Protein AF-A0A2V8ETE2-F1 (afdb_monomer)

Nearest PDB structures (foldseek):
  2in5-assembly1_B  TM=4.695E-01  e=9.736E-02  Escherichia coli K-12
  8khg-assembly1_B  TM=2.906E-01  e=8.339E+00  Pseudomonas aeruginosa

Radius of gyration: 23.54 Å; Cα contacts (8 Å, |Δi|>4): 550; chains: 1; bounding box: 48×66×83 Å

Foldseek 3Di:
DDDDDDDDDDDDPPDDDDDPPPDQDWDQCCLQAAADQQLDFFDDPATWGWDDDVVQQKIKIATRLDLLFIWMWHDDQFFIFGAKGAPPPDDFRKMKH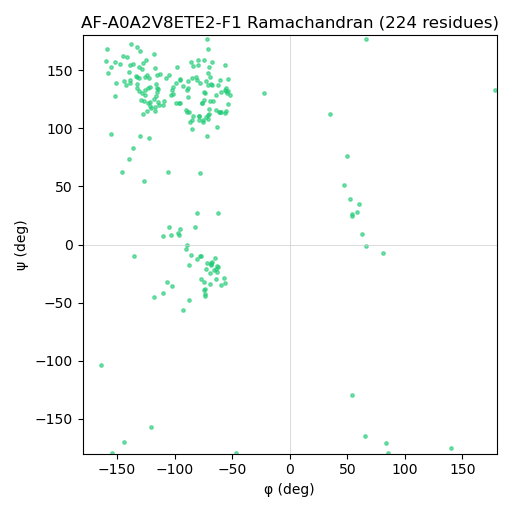KPGRGFGTSIFRLPADPVHWDKDKFQQMWIWMAHQVLDTDPVRIDRKIKMKTWGWDAQDQLDAQLGTAIKIKIKIFIPGPVDPDGAWIKIWITGRNNRTAWIDTPRDIDGGRHHDDDNRHHDCVRDRGD

Sequence (226 aa):
MRRANLLVAGFVCASCLSPSAPSQPSVDVLAYLIGDAALWPRVGNHGQNQIVDPARKEICWTKYANPRRFECWRWDDAYVYHAVDHALDGDINDSYSFTDGRWMPRYLPDTASAAAPWSLDVAQNRITWFDPSCVIDPVRSHIFPYRLRAWIERGVDGGGNIGTRDTLILEYEPYDPASPAPKQRERYSFGLGAGWYRWERAGIVDLFNRVGGPATPMNRSVWCAP

pLDDT: mean 89.72, std 14.57, range [40.16, 98.69]

Solvent-accessible surface area (backbone atoms only — not comparable to full-atom values): 12293 Å² total; per-residue (Å²): 134,84,90,84,84,86,80,83,82,79,84,76,81,80,79,69,91,74,83,79,71,83,75,73,67,57,40,57,44,59,50,18,57,50,38,46,69,91,59,47,17,12,27,59,79,45,31,36,16,77,46,78,38,78,92,74,32,31,41,34,36,13,35,69,58,34,36,72,16,36,40,32,35,33,50,62,91,62,33,30,26,47,54,33,44,31,21,54,107,60,97,51,63,34,25,33,29,43,76,66,28,71,65,47,54,30,56,37,57,67,78,20,23,93,92,52,47,46,71,50,75,43,75,86,19,31,39,44,29,22,43,76,84,54,46,74,38,71,90,75,31,42,70,43,20,36,38,30,37,36,26,54,44,75,69,42,74,58,42,74,71,60,33,69,28,42,27,42,38,40,35,42,34,45,62,39,81,87,47,97,60,85,55,65,51,32,40,38,37,15,28,59,48,51,8,70,34,37,39,35,44,85,88,46,74,46,39,33,27,28,67,38,72,62,76,38,58,70,48,70,90,75,69,50,74,135

Structure (mmCIF, N/CA/C/O backbone):
data_AF-A0A2V8ETE2-F1
#
_entry.id   AF-A0A2V8ETE2-F1
#
loop_
_atom_site.group_PDB
_atom_site.id
_atom_site.type_symbol
_atom_site.label_atom_id
_atom_site.label_alt_id
_atom_site.label_comp_id
_atom_site.label_asym_id
_atom_site.label_entity_id
_atom_site.label_seq_id
_atom_site.pdbx_PDB_ins_code
_atom_site.Cartn_x
_atom_site.Cartn_y
_atom_site.Cartn_z
_atom_site.occupancy
_atom_site.B_iso_or_equiv
_atom_site.auth_seq_id
_atom_site.auth_comp_id
_atom_site.auth_asym_id
_atom_site.auth_atom_id
_atom_site.pdbx_PDB_model_num
ATOM 1 N N . MET A 1 1 ? 28.166 -47.508 65.444 1.00 43.66 1 MET A N 1
ATOM 2 C CA . MET A 1 1 ? 28.204 -47.772 63.985 1.00 43.66 1 MET A CA 1
ATOM 3 C C . MET A 1 1 ? 27.086 -46.985 63.308 1.00 43.66 1 MET A C 1
ATOM 5 O O . MET A 1 1 ? 26.277 -46.395 64.006 1.00 43.66 1 MET A O 1
ATOM 9 N N . ARG A 1 2 ? 27.157 -46.858 61.982 1.00 40.16 2 ARG A N 1
ATOM 10 C CA . ARG A 1 2 ? 26.624 -45.771 61.144 1.00 40.16 2 ARG A CA 1
ATOM 11 C C . ARG A 1 2 ? 25.089 -45.648 61.067 1.00 40.16 2 ARG A C 1
ATOM 13 O O . ARG A 1 2 ? 24.357 -46.604 61.268 1.00 40.16 2 ARG A O 1
ATOM 20 N N . ARG A 1 3 ? 24.691 -44.415 60.724 1.00 44.22 3 ARG A N 1
ATOM 21 C CA . ARG A 1 3 ? 23.364 -43.860 60.399 1.00 44.22 3 ARG A CA 1
ATOM 22 C C . ARG A 1 3 ? 22.653 -44.588 59.247 1.00 44.22 3 ARG A C 1
ATOM 24 O O . ARG A 1 3 ? 23.328 -45.005 58.313 1.00 44.22 3 ARG A O 1
ATOM 31 N N . ALA A 1 4 ? 21.318 -44.524 59.228 1.00 45.56 4 ALA A N 1
ATOM 32 C CA . ALA A 1 4 ? 20.527 -44.425 57.996 1.00 45.56 4 ALA A CA 1
ATOM 33 C C . ALA A 1 4 ? 19.160 -43.765 58.287 1.00 45.56 4 ALA A C 1
ATOM 35 O O . ALA A 1 4 ? 18.220 -44.428 58.706 1.00 45.56 4 ALA A O 1
ATOM 36 N N . ASN A 1 5 ? 19.067 -42.447 58.078 1.00 44.50 5 ASN A N 1
ATOM 37 C CA . ASN A 1 5 ? 17.787 -41.745 57.951 1.00 44.50 5 ASN A CA 1
ATOM 38 C C . ASN A 1 5 ? 17.410 -41.761 56.466 1.00 44.50 5 ASN A C 1
ATOM 40 O O . ASN A 1 5 ? 18.131 -41.180 55.654 1.00 44.50 5 ASN A O 1
ATOM 44 N N . LEU A 1 6 ? 16.308 -42.425 56.113 1.00 47.72 6 LEU A N 1
ATOM 45 C CA . LEU A 1 6 ? 15.701 -42.308 54.789 1.00 47.72 6 LEU A CA 1
ATOM 46 C C . LEU A 1 6 ? 14.905 -40.995 54.735 1.00 47.72 6 LEU A C 1
ATOM 48 O O . LEU A 1 6 ? 13.883 -40.850 55.400 1.00 47.72 6 LEU A O 1
ATOM 52 N N . LEU A 1 7 ? 15.387 -40.037 53.946 1.00 53.84 7 LEU A N 1
ATOM 53 C CA . LEU A 1 7 ? 14.628 -38.861 53.527 1.00 53.84 7 LEU A CA 1
ATOM 54 C C . LEU A 1 7 ? 13.789 -39.250 52.306 1.00 53.84 7 LEU A C 1
ATOM 56 O O . LEU A 1 7 ? 14.329 -39.500 51.231 1.00 53.84 7 LEU A O 1
ATOM 60 N N . VAL A 1 8 ? 12.470 -39.308 52.479 1.00 56.00 8 VAL A N 1
ATOM 61 C CA . VAL A 1 8 ? 11.515 -39.404 51.371 1.00 56.00 8 VAL A CA 1
ATOM 62 C C . VAL A 1 8 ? 11.370 -38.004 50.776 1.00 56.00 8 VAL A C 1
ATOM 64 O O . VAL A 1 8 ? 10.787 -37.115 51.392 1.00 56.00 8 VAL A O 1
ATOM 67 N N . ALA A 1 9 ? 11.946 -37.793 49.594 1.00 56.78 9 ALA A N 1
ATOM 68 C CA . ALA A 1 9 ? 11.762 -36.575 48.817 1.00 56.78 9 ALA A CA 1
ATOM 69 C C . ALA A 1 9 ? 10.366 -36.593 48.174 1.00 56.78 9 ALA A C 1
ATOM 71 O O . ALA A 1 9 ? 10.110 -37.349 47.238 1.00 56.78 9 ALA A O 1
ATOM 72 N N . GLY A 1 10 ? 9.455 -35.774 48.699 1.00 50.03 10 GLY A N 1
ATOM 73 C CA . GLY A 1 10 ? 8.171 -35.500 48.063 1.00 50.03 10 GLY A CA 1
ATOM 74 C C . GLY A 1 10 ? 8.374 -34.657 46.805 1.00 50.03 10 GLY A C 1
ATOM 75 O O . GLY A 1 10 ? 8.838 -33.522 46.884 1.00 50.03 10 GLY A O 1
ATOM 76 N N . PHE A 1 11 ? 8.020 -35.211 45.647 1.00 49.25 11 PHE A N 1
ATOM 77 C CA . PHE A 1 11 ? 7.873 -34.462 44.402 1.00 49.25 11 PHE A CA 1
ATOM 78 C C . PHE A 1 11 ? 6.623 -33.579 44.505 1.00 49.25 11 PHE A C 1
ATOM 80 O O . PHE A 1 11 ? 5.499 -34.076 44.468 1.00 49.25 11 PHE A O 1
ATOM 87 N N . VAL A 1 12 ? 6.811 -32.265 44.630 1.00 57.56 12 VAL A N 1
ATOM 88 C CA . VAL A 1 12 ? 5.734 -31.291 44.426 1.00 57.56 12 VAL A CA 1
ATOM 89 C C . VAL A 1 12 ? 5.664 -31.012 42.927 1.00 57.56 12 VAL A C 1
ATOM 91 O O . VAL A 1 12 ? 6.543 -30.360 42.367 1.00 57.56 12 VAL A O 1
ATOM 94 N N . CYS A 1 13 ? 4.626 -31.524 42.265 1.00 47.78 13 CYS A N 1
ATOM 95 C CA . CYS A 1 13 ? 4.242 -31.074 40.932 1.00 47.78 13 CYS A CA 1
ATOM 96 C C . CYS A 1 13 ? 3.835 -29.596 41.011 1.00 47.78 13 CYS A C 1
ATOM 98 O O . CYS A 1 13 ? 2.728 -29.273 41.436 1.00 47.78 13 CYS A O 1
ATOM 100 N N . ALA A 1 14 ? 4.731 -28.695 40.609 1.00 54.75 14 ALA A N 1
ATOM 101 C CA . ALA A 1 14 ? 4.383 -27.306 40.347 1.00 54.75 14 ALA A CA 1
ATOM 102 C C . ALA A 1 14 ? 3.572 -27.250 39.044 1.00 54.75 14 ALA A C 1
ATOM 104 O O . ALA A 1 14 ? 4.121 -27.235 37.942 1.00 54.75 14 ALA A O 1
ATOM 105 N N . SER A 1 15 ? 2.248 -27.286 39.178 1.00 54.12 15 SER A N 1
ATOM 106 C CA . SER A 1 15 ? 1.320 -27.054 38.078 1.00 54.12 15 SER A CA 1
ATOM 107 C C . SER A 1 15 ? 1.507 -25.645 37.512 1.00 54.12 15 SER A C 1
ATOM 109 O O . SER A 1 15 ? 1.258 -24.654 38.189 1.00 54.12 15 SER A O 1
ATOM 111 N N . CYS A 1 16 ? 1.970 -25.624 36.265 1.00 46.97 16 CYS A N 1
ATOM 112 C CA . CYS A 1 16 ? 1.649 -24.717 35.165 1.00 46.97 16 CYS A CA 1
ATOM 113 C C . CYS A 1 16 ? 1.362 -23.237 35.492 1.00 46.97 16 CYS A C 1
ATOM 115 O O . CYS A 1 16 ? 0.301 -22.876 35.992 1.00 46.97 16 CYS A O 1
ATOM 117 N N . LEU A 1 17 ? 2.286 -22.384 35.027 1.00 61.66 17 LEU A N 1
ATOM 118 C CA . LEU A 1 17 ? 2.032 -21.066 34.422 1.00 61.66 17 LEU A CA 1
ATOM 119 C C . LEU A 1 17 ? 0.591 -20.992 33.867 1.00 61.66 17 LEU A C 1
ATOM 121 O O . LEU A 1 17 ? 0.188 -21.860 33.096 1.00 61.66 17 LEU A O 1
ATOM 125 N N . SER A 1 18 ? -0.222 -19.979 34.152 1.00 56.25 18 SER A N 1
ATOM 126 C CA . SER A 1 18 ? -0.165 -18.712 33.411 1.00 56.25 18 SER A CA 1
ATOM 127 C C . SER A 1 18 ? -1.250 -17.757 33.928 1.00 56.25 18 SER A C 1
ATOM 129 O O . SER A 1 18 ? -2.418 -18.143 33.943 1.00 56.25 18 SER A O 1
ATOM 131 N N . PRO A 1 19 ? -0.956 -16.482 34.212 1.00 47.66 19 PRO A N 1
ATOM 132 C CA . PRO A 1 19 ? -1.866 -15.422 33.825 1.00 47.66 19 PRO A CA 1
ATOM 133 C C . PRO A 1 19 ? -1.638 -15.157 32.332 1.00 47.66 19 PRO A C 1
ATOM 135 O O . PRO A 1 19 ? -0.581 -14.658 31.944 1.00 47.66 19 PRO A O 1
ATOM 138 N N . SER A 1 20 ? -2.604 -15.501 31.478 1.00 61.41 20 SER A N 1
ATOM 139 C CA . SER A 1 20 ? -2.642 -14.935 30.127 1.00 61.41 20 SER A CA 1
ATOM 140 C C . SER A 1 20 ? -2.762 -13.423 30.280 1.00 61.41 20 SER A C 1
ATOM 142 O O . SER A 1 20 ? -3.745 -12.929 30.834 1.00 61.41 20 SER A O 1
ATOM 144 N N . ALA A 1 21 ? -1.725 -12.699 29.857 1.00 52.50 21 ALA A N 1
ATOM 145 C CA . ALA A 1 21 ? -1.737 -11.246 29.844 1.00 52.50 21 ALA A CA 1
ATOM 146 C C . ALA A 1 21 ? -2.976 -10.753 29.074 1.00 52.50 21 ALA A C 1
ATOM 148 O O . ALA A 1 21 ? -3.344 -11.379 28.074 1.00 52.50 21 ALA A O 1
ATOM 149 N N . PRO A 1 22 ? -3.623 -9.657 29.509 1.00 46.72 22 PRO A N 1
ATOM 150 C CA . PRO A 1 22 ? -4.701 -9.057 28.739 1.00 46.72 22 PRO A CA 1
ATOM 151 C C . PRO A 1 22 ? -4.157 -8.721 27.348 1.00 46.72 22 PRO A C 1
ATOM 153 O O . PRO A 1 22 ? -3.266 -7.881 27.212 1.00 46.72 22 PRO A O 1
ATOM 156 N N . SER A 1 23 ? -4.650 -9.413 26.317 1.00 60.03 23 SER A N 1
ATOM 157 C CA . SER A 1 23 ? -4.363 -9.048 24.934 1.00 60.03 23 SER A CA 1
ATOM 158 C C . SER A 1 23 ? -4.912 -7.644 24.746 1.00 60.03 23 SER A C 1
ATOM 160 O O . SER A 1 23 ? -6.123 -7.445 24.878 1.00 60.03 23 SER A O 1
ATOM 162 N N . GLN A 1 24 ? -4.041 -6.664 24.509 1.00 62.53 24 GLN A N 1
ATOM 163 C CA . GLN A 1 24 ? -4.512 -5.326 24.186 1.00 62.53 24 GLN A CA 1
ATOM 164 C C . GLN A 1 24 ? -5.488 -5.434 23.006 1.00 62.53 24 GLN A C 1
ATOM 166 O O . GLN A 1 24 ? -5.183 -6.152 22.044 1.00 62.53 24 GLN A O 1
ATOM 171 N N . PRO A 1 25 ? -6.666 -4.791 23.081 1.00 79.06 25 PRO A N 1
ATOM 172 C CA . PRO A 1 25 ? -7.562 -4.721 21.940 1.00 79.06 25 PRO A CA 1
ATOM 173 C C . PRO A 1 25 ? -6.781 -4.199 20.732 1.00 79.06 25 PRO A C 1
ATOM 175 O O . PRO A 1 25 ? -6.042 -3.217 20.804 1.00 79.06 25 PRO A O 1
ATOM 178 N N . SER A 1 26 ? -6.880 -4.928 19.627 1.00 91.25 26 SER A N 1
ATOM 179 C CA . SER A 1 26 ? -6.141 -4.622 18.413 1.00 91.25 26 SER A CA 1
ATOM 180 C C . SER A 1 26 ? -7.061 -4.697 17.209 1.00 91.25 26 SER A C 1
ATOM 182 O O . SER A 1 26 ? -8.019 -5.471 17.164 1.00 91.25 26 SER A O 1
ATOM 184 N N . VAL A 1 27 ? -6.798 -3.816 16.255 1.00 96.00 27 VAL A N 1
ATOM 185 C CA . VAL A 1 27 ? -7.563 -3.649 15.033 1.00 96.00 27 VAL A CA 1
ATOM 186 C C . VAL A 1 27 ? -6.879 -4.434 13.932 1.00 96.00 27 VAL A C 1
ATOM 188 O O . VAL A 1 27 ? -5.721 -4.187 13.597 1.00 96.00 27 VAL A O 1
ATOM 191 N N . ASP A 1 28 ? -7.622 -5.363 13.352 1.00 97.81 28 ASP A N 1
ATOM 192 C CA . ASP A 1 28 ? -7.151 -6.172 12.245 1.00 97.81 28 ASP A CA 1
ATOM 193 C C . ASP A 1 28 ? -7.073 -5.347 10.947 1.00 97.81 28 ASP A C 1
ATOM 195 O O . ASP A 1 28 ? -8.103 -4.965 10.386 1.00 97.81 28 ASP A O 1
ATOM 199 N N . VAL A 1 29 ? -5.868 -5.046 10.446 1.00 98.25 29 VAL A N 1
ATOM 200 C CA . VAL A 1 29 ? -5.717 -4.046 9.364 1.00 98.25 29 VAL A CA 1
ATOM 201 C C . VAL A 1 29 ? -6.276 -4.510 8.017 1.00 98.25 29 VAL A C 1
ATOM 203 O O . VAL A 1 29 ? -6.685 -3.677 7.210 1.00 98.25 29 VAL A O 1
ATOM 206 N N . LEU A 1 30 ? -6.381 -5.822 7.763 1.00 98.56 30 LEU A N 1
ATOM 207 C CA . LEU A 1 30 ? -7.007 -6.328 6.536 1.00 98.56 30 LEU A CA 1
ATOM 208 C C . LEU A 1 30 ? -8.485 -5.952 6.428 1.00 98.56 30 LEU A C 1
ATOM 210 O O . LEU A 1 30 ? -8.964 -5.839 5.305 1.00 98.56 30 LEU A O 1
ATOM 214 N N . ALA A 1 31 ? -9.181 -5.670 7.537 1.00 98.19 31 ALA A N 1
ATOM 215 C CA . ALA A 1 31 ? -10.542 -5.131 7.488 1.00 98.19 31 ALA A CA 1
ATOM 216 C C . ALA A 1 31 ? -10.612 -3.754 6.795 1.00 98.19 31 ALA A C 1
ATOM 218 O O . ALA A 1 31 ? -11.683 -3.334 6.363 1.00 98.19 31 ALA A O 1
ATOM 219 N N . TYR A 1 32 ? -9.482 -3.051 6.687 1.00 98.62 32 TYR A N 1
ATOM 220 C CA . TYR A 1 32 ? -9.352 -1.780 5.977 1.00 98.62 32 TYR A CA 1
ATOM 221 C C . TYR A 1 32 ? -8.705 -1.960 4.608 1.00 98.62 32 TYR A C 1
ATOM 223 O O . TYR A 1 32 ? -9.080 -1.254 3.680 1.00 98.62 32 TYR A O 1
ATOM 231 N N . LEU A 1 33 ? -7.748 -2.885 4.460 1.00 98.50 33 LEU A N 1
ATOM 232 C CA . LEU A 1 33 ? -7.064 -3.114 3.182 1.00 98.50 33 LEU A CA 1
ATOM 233 C C . LEU A 1 33 ? -7.957 -3.830 2.163 1.00 98.50 33 LEU A C 1
ATOM 235 O O . LEU A 1 33 ? -7.981 -3.444 0.992 1.00 98.50 33 LEU A O 1
ATOM 239 N N . ILE A 1 34 ? -8.704 -4.845 2.601 1.00 98.56 34 ILE A N 1
ATOM 240 C CA . ILE A 1 34 ? -9.612 -5.628 1.761 1.00 98.56 34 ILE A CA 1
ATOM 241 C C . ILE A 1 34 ? -10.985 -4.954 1.766 1.00 98.56 34 ILE A C 1
ATOM 243 O O . ILE A 1 34 ? -11.654 -4.872 2.796 1.00 98.56 34 ILE A O 1
ATOM 247 N N . GLY A 1 35 ? -11.392 -4.450 0.604 1.00 97.56 35 GLY A N 1
ATOM 248 C CA . GLY A 1 35 ? -12.710 -3.865 0.409 1.00 97.56 35 GLY A CA 1
ATOM 249 C C . GLY A 1 35 ? -13.759 -4.911 0.054 1.00 97.56 35 GLY A C 1
ATOM 250 O O . GLY A 1 35 ? -13.442 -5.965 -0.496 1.00 97.56 35 GLY A O 1
ATOM 251 N N . ASP A 1 36 ? -15.021 -4.589 0.323 1.00 97.31 36 ASP A N 1
ATOM 252 C CA . ASP A 1 36 ? -16.157 -5.331 -0.218 1.00 97.31 36 ASP A CA 1
ATOM 253 C C . ASP A 1 36 ? -16.065 -5.369 -1.754 1.00 97.31 36 ASP A C 1
ATOM 255 O O . ASP A 1 36 ? -15.860 -4.337 -2.398 1.00 97.31 36 ASP A O 1
ATOM 259 N N . ALA A 1 37 ? -16.229 -6.553 -2.347 1.00 96.25 37 ALA A N 1
ATOM 260 C CA . ALA A 1 37 ? -16.191 -6.739 -3.794 1.00 96.25 37 ALA A CA 1
ATOM 261 C C . ALA A 1 37 ? -17.230 -5.872 -4.530 1.00 96.25 37 ALA A C 1
ATOM 263 O O . ALA A 1 37 ? -16.973 -5.444 -5.652 1.00 96.25 37 ALA A O 1
ATOM 264 N N . ALA A 1 38 ? -18.365 -5.550 -3.897 1.00 96.75 38 ALA A N 1
ATOM 265 C CA . ALA A 1 38 ? -19.382 -4.655 -4.454 1.00 96.75 38 ALA A CA 1
ATOM 266 C C . ALA A 1 38 ? -18.912 -3.193 -4.585 1.00 96.75 38 ALA A C 1
ATOM 268 O O . ALA A 1 38 ? -19.550 -2.397 -5.275 1.00 96.75 38 ALA A O 1
ATOM 269 N N . LEU A 1 39 ? -17.804 -2.827 -3.931 1.00 97.38 39 LEU A N 1
ATOM 270 C CA . LEU A 1 39 ? -17.191 -1.501 -4.013 1.00 97.38 39 LEU A CA 1
ATOM 271 C C . LEU A 1 39 ? -16.056 -1.430 -5.039 1.00 97.38 39 LEU A C 1
ATOM 273 O O . LEU A 1 39 ? -15.375 -0.409 -5.090 1.00 97.38 39 LEU A O 1
ATOM 277 N N . TRP A 1 40 ? -15.846 -2.468 -5.851 1.00 97.81 40 TRP A N 1
ATOM 278 C CA . TRP A 1 40 ? -14.830 -2.506 -6.903 1.00 97.81 40 TRP A CA 1
ATOM 279 C C . TRP A 1 40 ? -15.442 -2.930 -8.250 1.00 97.81 40 TRP A C 1
ATOM 281 O O . TRP A 1 40 ? -16.420 -3.675 -8.267 1.00 97.81 40 TRP A O 1
ATOM 291 N N . PRO A 1 41 ? -14.889 -2.497 -9.398 1.00 97.94 41 PRO A N 1
ATOM 292 C CA . PRO A 1 41 ? -13.772 -1.562 -9.562 1.00 97.94 41 PRO A CA 1
ATOM 293 C C . PRO A 1 41 ? -14.153 -0.123 -9.188 1.00 97.94 41 PRO A C 1
ATOM 295 O O . PRO A 1 41 ? -15.330 0.193 -8.983 1.00 97.94 41 PRO A O 1
ATOM 298 N N . ARG A 1 42 ? -13.145 0.748 -9.077 1.00 97.12 42 ARG A N 1
ATOM 299 C CA . ARG A 1 42 ? -13.329 2.167 -8.763 1.00 97.12 42 ARG A CA 1
ATOM 300 C C . ARG A 1 42 ? -12.648 3.093 -9.750 1.00 97.12 42 ARG A C 1
ATOM 302 O O . ARG A 1 42 ? -11.665 2.748 -10.399 1.00 97.12 42 ARG A O 1
ATOM 309 N N . VAL A 1 43 ? -13.176 4.308 -9.815 1.00 96.31 43 VAL A N 1
ATOM 310 C CA . VAL A 1 43 ? -12.653 5.430 -10.591 1.00 96.31 43 VAL A CA 1
ATOM 311 C C . VAL A 1 43 ? -12.572 6.692 -9.733 1.00 96.31 43 VAL A C 1
ATOM 313 O O . VAL A 1 43 ? -13.354 6.898 -8.801 1.00 96.31 43 VAL A O 1
ATOM 316 N N . GLY A 1 44 ? -11.644 7.571 -10.088 1.00 93.69 44 GLY A N 1
ATOM 317 C CA . GLY A 1 44 ? -11.537 8.932 -9.571 1.00 93.69 44 GLY A CA 1
ATOM 318 C C . GLY A 1 44 ? -10.624 9.759 -10.469 1.00 93.69 44 GLY A C 1
ATOM 319 O O . GLY A 1 44 ? -11.072 10.139 -11.551 1.00 93.69 44 GLY A O 1
ATOM 320 N N . ASN A 1 45 ? -9.384 10.018 -10.053 1.00 91.50 45 ASN A N 1
ATOM 321 C CA . ASN A 1 45 ? -8.336 10.566 -10.920 1.00 91.50 45 ASN A CA 1
ATOM 322 C C . ASN A 1 45 ? -7.798 9.496 -11.886 1.00 91.50 45 ASN A C 1
ATOM 324 O O . ASN A 1 45 ? -7.505 9.809 -13.038 1.00 91.50 45 ASN A O 1
ATOM 328 N N . HIS A 1 46 ? -7.767 8.226 -11.468 1.00 89.12 46 HIS A N 1
ATOM 329 C CA . HIS A 1 46 ? -7.592 7.075 -12.355 1.00 89.12 46 HIS A CA 1
ATOM 330 C C . HIS A 1 46 ? -8.518 5.909 -11.981 1.00 89.12 46 HIS A C 1
ATOM 332 O O . HIS A 1 46 ? -9.237 5.947 -10.982 1.00 89.12 46 HIS A O 1
ATOM 338 N N . GLY A 1 47 ? -8.546 4.876 -12.828 1.00 91.94 47 GLY A N 1
ATOM 339 C CA . GLY A 1 47 ? -9.229 3.615 -12.539 1.00 91.94 47 GLY A CA 1
ATOM 340 C C . GLY A 1 47 ? -8.373 2.709 -11.659 1.00 91.94 47 GLY A C 1
ATOM 341 O O . GLY A 1 47 ? -7.151 2.675 -11.819 1.00 91.94 47 GLY A O 1
ATOM 342 N N . GLN A 1 48 ? -9.001 1.966 -10.755 1.00 95.25 48 GLN A N 1
ATOM 343 C CA . GLN A 1 48 ? -8.344 0.955 -9.940 1.00 95.25 48 GLN A CA 1
ATOM 344 C C . GLN A 1 48 ? -9.272 -0.247 -9.719 1.00 95.25 48 GLN A C 1
ATOM 346 O O . GLN A 1 48 ? -10.475 -0.089 -9.514 1.00 95.25 48 GLN A O 1
ATOM 351 N N . ASN A 1 49 ? -8.718 -1.455 -9.749 1.00 97.69 49 ASN A N 1
ATOM 352 C CA . ASN A 1 49 ? -9.446 -2.683 -9.438 1.00 97.69 49 ASN A CA 1
ATOM 353 C C . ASN A 1 49 ? -8.679 -3.495 -8.393 1.00 97.69 49 ASN A C 1
ATOM 355 O O . ASN A 1 49 ? -7.483 -3.725 -8.570 1.00 97.69 49 ASN A O 1
ATOM 359 N N . GLN A 1 50 ? -9.354 -3.936 -7.331 1.00 98.25 50 GLN A N 1
ATOM 360 C CA . GLN A 1 50 ? -8.749 -4.757 -6.285 1.00 98.25 50 GLN A CA 1
ATOM 361 C C . GLN A 1 50 ? -8.940 -6.242 -6.579 1.00 98.25 50 GLN A C 1
ATOM 363 O O . GLN A 1 50 ? -10.019 -6.696 -6.951 1.00 98.25 50 GLN A O 1
ATOM 368 N N . ILE A 1 51 ? -7.874 -7.002 -6.379 1.00 98.12 51 ILE A N 1
ATOM 369 C CA . ILE A 1 51 ? -7.822 -8.446 -6.560 1.00 98.12 51 ILE A CA 1
ATOM 370 C C . ILE A 1 51 ? -7.283 -9.019 -5.258 1.00 98.12 51 ILE A C 1
ATOM 372 O O . ILE A 1 51 ? -6.201 -8.639 -4.815 1.00 98.12 51 ILE A O 1
ATOM 376 N N . VAL A 1 52 ? -8.039 -9.920 -4.640 1.00 98.19 52 VAL A N 1
ATOM 377 C CA . VAL A 1 52 ? -7.683 -10.526 -3.355 1.00 98.19 52 VAL A CA 1
ATOM 378 C C . VAL A 1 52 ? -7.486 -12.019 -3.559 1.00 98.19 52 VAL A C 1
ATOM 380 O O . VAL A 1 52 ? -8.364 -12.694 -4.095 1.00 98.19 52 VAL A O 1
ATOM 383 N N . ASP A 1 53 ? -6.346 -12.534 -3.110 1.00 97.56 53 ASP A N 1
ATOM 384 C CA . ASP A 1 53 ? -6.029 -13.959 -3.106 1.00 97.56 53 ASP A CA 1
ATOM 385 C C . ASP A 1 53 ? -5.724 -14.407 -1.666 1.00 97.56 53 ASP A C 1
ATOM 387 O O . ASP A 1 53 ? -4.579 -14.329 -1.207 1.00 97.56 53 ASP A O 1
ATOM 391 N N . PRO A 1 54 ? -6.742 -14.881 -0.921 1.00 96.38 54 PRO A N 1
ATOM 392 C CA . PRO A 1 54 ? -6.561 -15.320 0.459 1.00 96.38 54 PRO A CA 1
ATOM 393 C C . PRO A 1 54 ? -5.632 -16.530 0.594 1.00 96.38 54 PRO A C 1
ATOM 395 O O . PRO A 1 54 ? -4.951 -16.661 1.609 1.00 96.38 54 PRO A O 1
ATOM 398 N N . ALA A 1 55 ? -5.572 -17.400 -0.422 1.00 97.69 55 ALA A N 1
ATOM 399 C CA . ALA A 1 55 ? -4.709 -18.579 -0.399 1.00 97.69 55 ALA A CA 1
ATOM 400 C C . ALA A 1 55 ? -3.227 -18.187 -0.478 1.00 97.69 55 ALA A C 1
ATOM 402 O O . ALA A 1 55 ? -2.384 -18.820 0.156 1.00 97.69 55 ALA A O 1
ATOM 403 N N . ARG A 1 56 ? -2.917 -17.114 -1.215 1.00 96.25 56 ARG A N 1
ATOM 404 C CA . ARG A 1 56 ? -1.574 -16.516 -1.275 1.00 96.25 56 ARG A CA 1
ATOM 405 C C . ARG A 1 56 ? -1.324 -15.449 -0.212 1.00 96.25 56 ARG A C 1
ATOM 407 O O . ARG A 1 56 ? -0.224 -14.902 -0.182 1.00 96.25 56 ARG A O 1
ATOM 414 N N . LYS A 1 57 ? -2.319 -15.159 0.636 1.00 98.31 57 LYS A N 1
ATOM 415 C CA . LYS A 1 57 ? -2.311 -14.027 1.568 1.00 98.31 57 LYS A CA 1
ATOM 416 C C . LYS A 1 57 ? -1.862 -12.735 0.866 1.00 98.31 57 LYS A C 1
ATOM 418 O O . LYS A 1 57 ? -0.909 -12.086 1.292 1.00 98.31 57 LYS A O 1
ATOM 423 N N . GLU A 1 58 ? -2.493 -12.423 -0.265 1.00 98.12 58 GLU A N 1
ATOM 424 C CA . GLU A 1 58 ? -2.081 -11.344 -1.166 1.00 98.12 58 GLU A CA 1
ATOM 425 C C . GLU A 1 58 ? -3.261 -10.459 -1.584 1.00 98.12 58 GLU A C 1
ATOM 427 O O . GLU A 1 58 ? -4.390 -10.923 -1.773 1.00 98.12 58 GLU A O 1
ATOM 432 N N . ILE A 1 59 ? -2.984 -9.168 -1.733 1.00 98.38 59 ILE A N 1
ATOM 433 C CA . ILE A 1 59 ? -3.893 -8.171 -2.279 1.00 98.38 59 ILE A CA 1
ATOM 434 C C . ILE A 1 59 ? -3.156 -7.366 -3.336 1.00 98.38 59 ILE A C 1
ATOM 436 O O . ILE A 1 59 ? -2.039 -6.914 -3.112 1.00 98.38 59 ILE A O 1
ATOM 440 N N . CYS A 1 60 ? -3.783 -7.203 -4.490 1.00 97.69 60 CYS A N 1
ATOM 441 C CA . CYS A 1 60 ? -3.251 -6.444 -5.606 1.00 97.69 60 CYS A CA 1
ATOM 442 C C . CYS A 1 60 ? -4.250 -5.383 -6.037 1.00 97.69 60 CYS A C 1
ATOM 444 O O . CYS A 1 60 ? -5.456 -5.634 -6.077 1.00 97.69 60 CYS A O 1
ATOM 446 N N . TRP A 1 61 ? -3.744 -4.233 -6.453 1.00 97.06 61 TRP A N 1
ATOM 447 C CA . TRP A 1 61 ? -4.528 -3.198 -7.101 1.00 97.06 61 TRP A CA 1
ATOM 448 C C . TRP A 1 61 ? -4.020 -2.988 -8.514 1.00 97.06 61 TRP A C 1
ATOM 450 O O . TRP A 1 61 ? -2.902 -2.524 -8.709 1.00 97.06 61 TRP A O 1
ATOM 460 N N . THR A 1 62 ? -4.851 -3.303 -9.503 1.00 95.88 62 THR A N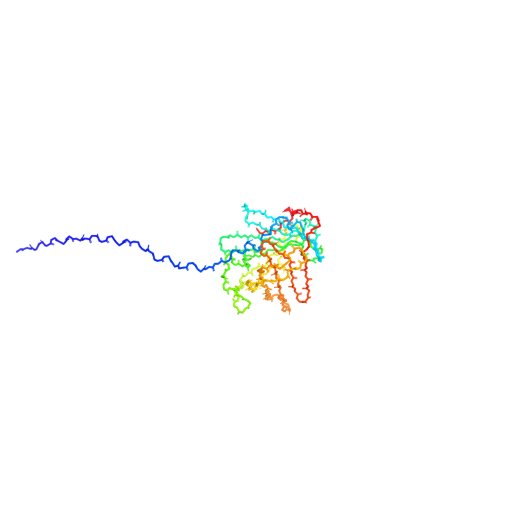 1
ATOM 461 C CA . THR A 1 62 ? -4.572 -2.960 -10.900 1.00 95.88 62 THR A CA 1
ATOM 4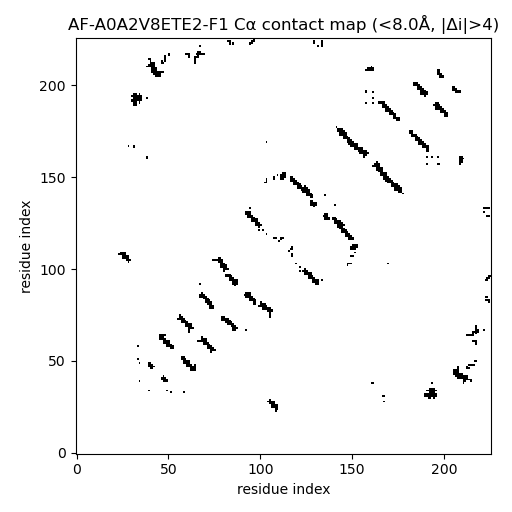62 C C . THR A 1 62 ? -4.857 -1.477 -11.093 1.00 95.88 62 THR A C 1
ATOM 464 O O . THR A 1 62 ? -5.975 -1.036 -10.829 1.00 95.88 62 THR A O 1
ATOM 467 N N . LYS A 1 63 ? -3.859 -0.710 -11.529 1.00 92.50 63 LYS A N 1
ATOM 468 C CA . LYS A 1 63 ? -3.888 0.751 -11.671 1.00 92.50 63 LYS A CA 1
ATOM 469 C C . LYS A 1 63 ? -4.184 1.144 -13.122 1.00 92.50 63 LYS A C 1
ATOM 471 O O . LYS A 1 63 ? -3.888 0.403 -14.058 1.00 92.50 63 LYS A O 1
ATOM 476 N N . TYR A 1 64 ? -4.785 2.314 -13.329 1.00 91.25 64 TYR A N 1
ATOM 477 C CA . TYR A 1 64 ? -5.052 2.905 -14.651 1.00 91.25 64 TYR A CA 1
ATOM 478 C C . TYR A 1 64 ? -5.832 2.006 -15.624 1.00 91.25 64 TYR A C 1
ATOM 480 O O . TYR A 1 64 ? -5.676 2.129 -16.837 1.00 91.25 64 TYR A O 1
ATOM 488 N N . ALA A 1 65 ? -6.646 1.079 -15.102 1.00 90.56 65 ALA A N 1
ATOM 489 C CA . ALA A 1 65 ? -7.328 0.060 -15.904 1.00 90.56 65 ALA A CA 1
ATOM 490 C C . ALA A 1 65 ? -6.388 -0.778 -16.804 1.00 90.56 65 ALA A C 1
ATOM 492 O O . ALA A 1 65 ? -6.837 -1.344 -17.803 1.00 90.56 65 ALA A O 1
ATOM 493 N N . ASN A 1 66 ? -5.103 -0.888 -16.451 1.00 92.56 66 ASN A N 1
ATOM 494 C CA . ASN A 1 66 ? -4.084 -1.554 -17.253 1.00 92.56 66 ASN A CA 1
ATOM 495 C C . ASN A 1 66 ? -3.577 -2.813 -16.532 1.00 92.56 66 ASN A C 1
ATOM 497 O O . ASN A 1 66 ? -2.997 -2.686 -15.457 1.00 92.56 66 ASN A O 1
ATOM 501 N N . PRO A 1 67 ? -3.712 -4.020 -17.117 1.00 93.25 67 PRO A N 1
ATOM 502 C CA . PRO A 1 67 ? -3.326 -5.263 -16.446 1.00 93.25 67 PRO A CA 1
ATOM 503 C C . PRO A 1 67 ? -1.823 -5.344 -16.144 1.00 93.25 67 PRO A C 1
ATOM 505 O O . PRO A 1 67 ? -1.400 -6.139 -15.311 1.00 93.25 67 PRO A O 1
ATOM 508 N N . ARG A 1 68 ? -1.001 -4.531 -16.811 1.00 92.00 68 ARG A N 1
ATOM 509 C CA . ARG A 1 68 ? 0.445 -4.434 -16.591 1.00 92.00 68 ARG A CA 1
ATOM 510 C C . ARG A 1 68 ? 0.828 -3.310 -15.631 1.00 92.00 68 ARG A C 1
ATOM 512 O O . ARG A 1 68 ? 1.988 -2.943 -15.607 1.00 92.00 68 ARG A O 1
ATOM 519 N N . ARG A 1 69 ? -0.112 -2.716 -14.896 1.00 92.81 69 ARG A N 1
ATOM 520 C CA . ARG A 1 69 ? 0.186 -1.726 -13.854 1.00 92.81 69 ARG A CA 1
ATOM 521 C C . ARG A 1 69 ? -0.488 -2.167 -12.586 1.00 92.81 69 ARG A C 1
ATOM 523 O O . ARG A 1 69 ? -1.717 -2.201 -12.524 1.00 92.81 69 ARG A O 1
ATOM 530 N N . PHE A 1 70 ? 0.295 -2.543 -11.596 1.00 94.56 70 PHE A N 1
ATOM 531 C CA . PHE A 1 70 ? -0.266 -3.032 -10.355 1.00 94.56 70 PHE A CA 1
ATOM 532 C C . PHE A 1 70 ? 0.691 -2.839 -9.204 1.00 94.56 70 PHE A C 1
ATOM 534 O O . PHE A 1 70 ? 1.905 -2.846 -9.365 1.00 94.56 70 PHE A O 1
ATOM 541 N N . GLU A 1 71 ? 0.103 -2.721 -8.032 1.00 95.25 71 GLU A N 1
ATOM 542 C CA . GLU A 1 71 ? 0.820 -2.780 -6.777 1.00 95.25 71 GLU A CA 1
ATOM 543 C C . GLU A 1 71 ? 0.231 -3.919 -5.963 1.00 95.25 71 GLU A C 1
ATOM 545 O O . GLU A 1 71 ? -0.992 -4.080 -5.928 1.00 95.25 71 GLU A O 1
ATOM 550 N N . CYS A 1 72 ? 1.085 -4.735 -5.356 1.00 97.12 72 CYS A N 1
ATOM 551 C CA . CYS A 1 72 ? 0.644 -5.892 -4.598 1.00 97.12 72 CYS A CA 1
ATOM 552 C C . CYS A 1 72 ? 1.333 -5.975 -3.253 1.00 97.12 72 CYS A C 1
ATOM 554 O O . CYS A 1 72 ? 2.560 -5.887 -3.153 1.00 97.12 72 CYS A O 1
ATOM 556 N N . TRP A 1 73 ? 0.536 -6.244 -2.226 1.00 98.12 73 TRP A N 1
ATOM 557 C CA . TRP A 1 73 ? 1.005 -6.493 -0.875 1.00 98.12 73 TRP A CA 1
ATOM 558 C C . TRP A 1 73 ? 0.645 -7.903 -0.446 1.00 98.12 73 TRP A C 1
ATOM 560 O O . TRP A 1 73 ? -0.344 -8.490 -0.887 1.00 98.12 73 TRP A O 1
ATOM 570 N N . ARG A 1 74 ? 1.467 -8.444 0.442 1.00 98.25 74 ARG A N 1
ATOM 571 C CA . ARG A 1 74 ? 1.248 -9.731 1.094 1.00 98.25 74 ARG A CA 1
ATOM 572 C C . ARG A 1 74 ? 1.112 -9.539 2.585 1.00 98.25 74 ARG A C 1
ATOM 574 O O . ARG A 1 74 ? 1.495 -8.502 3.116 1.00 98.25 74 ARG A O 1
ATOM 581 N N . TRP A 1 75 ? 0.593 -10.538 3.272 1.00 98.56 75 TRP A N 1
ATOM 582 C CA . TRP A 1 75 ? 0.570 -10.528 4.725 1.00 98.56 75 TRP A CA 1
ATOM 583 C C . TRP A 1 75 ? 0.909 -11.893 5.301 1.00 98.56 75 TRP A C 1
ATOM 585 O O . TRP A 1 75 ? 0.685 -12.938 4.688 1.00 98.56 75 TRP A O 1
ATOM 595 N N . ASP A 1 76 ? 1.416 -11.872 6.521 1.00 98.19 76 ASP A N 1
ATOM 596 C CA . ASP A 1 76 ? 1.451 -13.029 7.398 1.00 98.19 76 ASP A CA 1
ATOM 597 C C . ASP A 1 76 ? 0.669 -12.714 8.677 1.00 98.19 76 ASP A C 1
ATOM 599 O O . ASP A 1 76 ? -0.242 -11.881 8.677 1.00 98.19 76 ASP A O 1
ATOM 603 N N . ASP A 1 77 ? 0.959 -13.427 9.757 1.00 97.44 77 ASP A N 1
ATOM 604 C CA . ASP A 1 77 ? 0.238 -13.251 11.013 1.00 97.44 77 ASP A CA 1
ATOM 605 C C . ASP A 1 77 ? 0.755 -12.034 11.808 1.00 97.44 77 ASP A C 1
ATOM 607 O O . ASP A 1 77 ? 0.094 -11.589 12.748 1.00 97.44 77 ASP A O 1
ATOM 611 N N . ALA A 1 78 ? 1.902 -11.463 11.420 1.00 97.56 78 ALA A N 1
ATOM 612 C CA . ALA A 1 78 ? 2.575 -10.371 12.113 1.00 97.56 78 ALA A CA 1
ATOM 613 C C . ALA A 1 78 ? 2.517 -9.041 11.347 1.00 97.56 78 ALA A C 1
ATOM 615 O O . ALA A 1 78 ? 2.284 -8.001 11.970 1.00 97.56 78 ALA A O 1
ATOM 616 N N . TYR A 1 79 ? 2.696 -9.044 10.024 1.00 98.50 79 TYR A N 1
ATOM 617 C CA . TYR A 1 79 ? 2.795 -7.827 9.215 1.00 98.50 79 TYR A CA 1
ATOM 618 C C . TYR A 1 79 ? 2.087 -7.935 7.864 1.00 98.50 79 TYR A C 1
ATOM 620 O O . TYR A 1 79 ? 1.815 -9.012 7.332 1.00 98.50 79 TYR A O 1
ATOM 628 N N . VAL A 1 80 ? 1.829 -6.759 7.298 1.00 98.62 80 VAL A N 1
ATOM 629 C CA . VAL A 1 80 ? 1.593 -6.545 5.872 1.00 98.62 80 VAL A CA 1
ATOM 630 C C . VAL A 1 80 ? 2.897 -6.050 5.245 1.00 98.62 80 VAL A C 1
ATOM 632 O O . VAL A 1 80 ? 3.597 -5.211 5.822 1.00 98.62 80 VAL A O 1
ATOM 635 N N . TYR A 1 81 ? 3.201 -6.563 4.060 1.00 98.31 81 TYR A N 1
ATOM 636 C CA . TYR A 1 81 ? 4.436 -6.355 3.320 1.00 98.31 81 TYR A CA 1
ATOM 637 C C . TYR A 1 81 ? 4.133 -5.844 1.919 1.00 98.31 81 TYR A C 1
ATOM 639 O O . TYR A 1 81 ? 3.333 -6.444 1.202 1.00 98.31 81 TYR A O 1
ATOM 647 N N . HIS A 1 82 ? 4.832 -4.806 1.488 1.00 96.62 82 HIS A N 1
ATOM 648 C CA . HIS A 1 82 ? 4.874 -4.417 0.091 1.00 96.62 82 HIS A CA 1
ATOM 649 C C . HIS A 1 82 ? 5.682 -5.431 -0.714 1.00 96.62 82 HIS A C 1
ATOM 651 O O . HIS A 1 82 ? 6.901 -5.535 -0.558 1.00 96.62 82 HIS A O 1
ATOM 657 N N . ALA A 1 83 ? 5.001 -6.182 -1.578 1.00 95.62 83 ALA A N 1
ATOM 658 C CA . ALA A 1 83 ? 5.624 -7.249 -2.347 1.00 95.62 83 ALA A CA 1
ATOM 659 C C . ALA A 1 83 ? 6.211 -6.725 -3.663 1.00 95.62 83 ALA A C 1
ATOM 661 O O . ALA A 1 83 ? 7.359 -7.033 -3.982 1.00 95.62 83 ALA A O 1
ATOM 662 N N . VAL A 1 84 ? 5.445 -5.931 -4.416 1.00 94.94 84 VAL A N 1
ATOM 663 C CA . VAL A 1 84 ? 5.895 -5.338 -5.681 1.00 94.94 84 VAL A CA 1
ATOM 664 C C . VAL A 1 84 ? 5.072 -4.102 -6.027 1.00 94.94 84 VAL A C 1
ATOM 666 O O . VAL A 1 84 ? 3.866 -4.068 -5.779 1.00 94.94 84 VAL A O 1
ATOM 669 N N . ASP A 1 85 ? 5.721 -3.149 -6.681 1.00 93.00 85 ASP A N 1
ATOM 670 C CA . ASP A 1 85 ? 5.067 -2.112 -7.474 1.00 93.00 85 ASP A CA 1
ATOM 671 C C . ASP A 1 85 ? 5.582 -2.241 -8.912 1.00 93.00 85 ASP A C 1
ATOM 673 O O . ASP A 1 85 ? 6.791 -2.170 -9.159 1.00 93.00 85 ASP A O 1
ATOM 677 N N . HIS A 1 86 ? 4.677 -2.533 -9.845 1.00 90.31 86 HIS A N 1
ATOM 678 C CA . HIS A 1 86 ? 4.977 -2.764 -11.253 1.00 90.31 86 HIS A CA 1
ATOM 679 C C . HIS A 1 86 ? 4.348 -1.687 -12.124 1.00 90.31 86 HIS A C 1
ATOM 681 O O . HIS A 1 86 ? 3.142 -1.429 -12.041 1.00 90.31 86 HIS A O 1
ATOM 687 N N . ALA A 1 87 ? 5.179 -1.144 -13.014 1.00 79.69 87 ALA A N 1
ATOM 688 C CA . ALA A 1 87 ? 4.867 -0.053 -13.914 1.00 79.69 87 ALA A CA 1
ATOM 689 C C . ALA A 1 8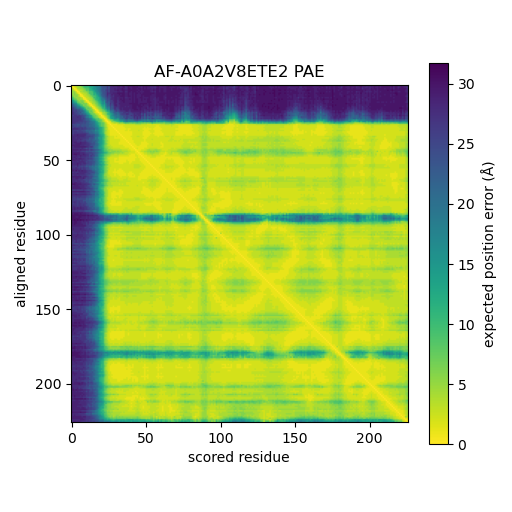7 ? 4.224 1.110 -13.154 1.00 79.69 87 ALA A C 1
ATOM 691 O O . ALA A 1 87 ? 3.002 1.297 -13.190 1.00 79.69 87 ALA A O 1
ATOM 692 N N . LEU A 1 88 ? 5.107 1.825 -12.439 1.00 72.94 88 LEU A N 1
ATOM 693 C CA . LEU A 1 88 ? 4.860 2.993 -11.582 1.00 72.94 88 LEU A CA 1
ATOM 694 C C . LEU A 1 88 ? 3.970 4.041 -12.256 1.00 72.94 88 LEU A C 1
ATOM 696 O O . LEU A 1 88 ? 3.577 3.872 -13.400 1.00 72.94 88 LEU A O 1
ATOM 700 N N . ASP A 1 89 ? 3.681 5.158 -11.590 1.00 63.91 89 ASP A N 1
ATOM 701 C CA . ASP A 1 89 ? 2.741 6.203 -12.045 1.00 63.91 89 ASP A CA 1
ATOM 702 C C . ASP A 1 89 ? 3.114 6.939 -13.377 1.00 63.91 89 ASP A C 1
ATOM 704 O O . ASP A 1 89 ? 2.724 8.083 -13.601 1.00 63.91 89 ASP A O 1
ATOM 708 N N . GLY A 1 90 ? 3.857 6.300 -14.295 1.00 55.75 90 GLY A N 1
ATOM 709 C CA . GLY A 1 90 ? 4.156 6.681 -15.676 1.00 55.75 90 GLY A CA 1
ATOM 710 C C . GLY A 1 90 ? 4.243 5.477 -16.642 1.00 55.75 90 GLY A C 1
ATOM 711 O O . GLY A 1 90 ? 3.879 4.350 -16.325 1.00 55.75 90 GLY A O 1
ATOM 712 N N . ASP A 1 91 ? 4.714 5.710 -17.870 1.00 63.59 91 ASP A N 1
ATOM 713 C CA . ASP A 1 91 ? 4.731 4.716 -18.966 1.00 63.59 91 ASP A CA 1
ATOM 714 C C . ASP A 1 91 ? 5.916 3.729 -18.940 1.00 63.59 91 ASP A C 1
ATOM 716 O O . ASP A 1 91 ? 6.196 3.047 -19.929 1.00 63.59 91 ASP A O 1
ATOM 720 N N . ILE A 1 92 ? 6.629 3.635 -17.820 1.00 77.38 92 ILE A N 1
ATOM 721 C CA . ILE A 1 92 ? 7.835 2.811 -17.706 1.00 77.38 92 ILE A CA 1
ATOM 722 C C . ILE A 1 92 ? 7.443 1.453 -17.122 1.00 77.38 92 ILE A C 1
ATOM 724 O O . ILE A 1 92 ? 6.911 1.393 -16.022 1.00 77.38 92 ILE A O 1
ATOM 728 N N . ASN A 1 93 ? 7.715 0.363 -17.844 1.00 85.75 93 ASN A N 1
ATOM 729 C CA . ASN A 1 93 ? 7.349 -1.008 -17.449 1.00 85.75 93 ASN A CA 1
ATOM 730 C C . ASN A 1 93 ? 8.322 -1.637 -16.429 1.00 85.75 93 ASN A C 1
ATOM 732 O O . ASN A 1 93 ? 8.486 -2.857 -16.409 1.00 85.75 93 ASN A O 1
ATOM 736 N N . ASP A 1 94 ? 8.989 -0.816 -15.624 1.00 90.69 94 ASP A N 1
ATOM 737 C CA . ASP A 1 94 ? 9.901 -1.289 -14.586 1.00 90.69 94 ASP A CA 1
ATOM 738 C C . ASP A 1 94 ? 9.114 -1.747 -13.359 1.00 90.69 94 ASP A C 1
ATOM 740 O O . ASP A 1 94 ? 7.987 -1.308 -13.119 1.00 90.69 94 ASP A O 1
ATOM 744 N N . SER A 1 95 ? 9.739 -2.588 -12.544 1.00 93.50 95 SER A N 1
ATOM 745 C CA . SER A 1 95 ? 9.200 -2.985 -11.240 1.00 93.50 95 SER A CA 1
ATOM 746 C C . SER A 1 95 ? 10.205 -2.696 -10.145 1.00 93.50 95 SER A C 1
ATOM 748 O O . SER A 1 95 ? 11.410 -2.671 -10.404 1.00 93.50 95 SER A O 1
ATOM 750 N N . TYR A 1 96 ? 9.736 -2.590 -8.908 1.00 94.56 96 TYR A N 1
ATOM 751 C CA . TYR A 1 96 ? 10.619 -2.770 -7.766 1.00 94.56 96 TYR A CA 1
ATOM 752 C C . TYR A 1 96 ? 9.994 -3.624 -6.670 1.00 94.56 96 TYR A C 1
ATOM 754 O O . TYR A 1 96 ? 8.773 -3.698 -6.519 1.00 94.56 96 TYR A O 1
ATOM 762 N N . SER A 1 97 ? 10.864 -4.239 -5.876 1.00 95.75 97 SER A N 1
ATOM 763 C CA . SER A 1 97 ? 10.513 -4.876 -4.610 1.00 95.75 97 SER A CA 1
ATOM 764 C C . SER A 1 97 ? 11.444 -4.412 -3.492 1.00 95.75 97 SER A C 1
ATOM 766 O O . SER A 1 97 ? 12.493 -3.802 -3.728 1.00 95.75 97 SER A O 1
ATOM 768 N N . PHE A 1 98 ? 11.048 -4.712 -2.259 1.00 95.62 98 PHE A N 1
ATOM 769 C CA . PHE A 1 98 ? 11.832 -4.449 -1.062 1.00 95.62 98 PHE A CA 1
ATOM 770 C C . PHE A 1 98 ? 12.293 -5.756 -0.415 1.00 95.62 98 PHE A C 1
ATOM 772 O O . PHE A 1 98 ? 11.575 -6.752 -0.453 1.00 95.62 98 PHE A O 1
ATOM 779 N N . THR A 1 99 ? 13.481 -5.758 0.193 1.00 94.69 99 THR A N 1
ATOM 780 C CA . THR A 1 99 ? 13.988 -6.943 0.910 1.00 94.69 99 THR A CA 1
ATOM 781 C C . THR A 1 99 ? 13.283 -7.184 2.239 1.00 94.69 99 THR A C 1
ATOM 783 O O . THR A 1 99 ? 13.078 -8.333 2.609 1.00 94.69 99 THR A O 1
ATOM 786 N N . ASP A 1 100 ? 12.958 -6.116 2.975 1.00 95.38 100 ASP A N 1
ATOM 787 C CA . ASP A 1 100 ? 12.162 -6.208 4.205 1.00 95.38 100 ASP A CA 1
ATOM 788 C C . ASP A 1 100 ? 10.688 -5.998 3.855 1.00 95.38 100 ASP A C 1
ATOM 790 O O . ASP A 1 100 ? 9.852 -6.864 4.096 1.00 95.38 100 ASP A O 1
ATOM 794 N N . GLY A 1 101 ? 10.378 -4.865 3.223 1.00 94.56 101 GLY A N 1
ATOM 795 C CA . GLY A 1 101 ? 9.053 -4.590 2.677 1.00 94.56 101 GLY A CA 1
ATOM 796 C C . GLY A 1 101 ? 7.942 -4.442 3.715 1.00 94.56 101 GLY A C 1
ATOM 797 O O . GLY A 1 101 ? 6.819 -4.152 3.313 1.00 94.56 101 GLY A O 1
ATOM 798 N N . ARG A 1 102 ? 8.199 -4.585 5.027 1.00 97.94 102 ARG A N 1
ATOM 799 C CA . ARG A 1 102 ? 7.173 -4.337 6.052 1.00 97.94 102 ARG A CA 1
ATOM 800 C C . ARG A 1 102 ? 6.598 -2.942 5.891 1.00 97.94 102 ARG A C 1
ATOM 802 O O . ARG A 1 102 ? 7.346 -1.977 5.730 1.00 97.94 102 ARG A O 1
ATOM 809 N N . TRP A 1 103 ? 5.276 -2.868 5.975 1.00 95.81 103 TRP A N 1
ATOM 810 C CA . TRP A 1 103 ? 4.486 -1.650 5.831 1.00 95.81 103 TRP A CA 1
ATOM 811 C C . TRP A 1 103 ? 3.701 -1.299 7.089 1.00 95.81 103 TRP A C 1
ATOM 813 O O . TRP A 1 103 ? 3.684 -0.150 7.518 1.00 95.81 103 TRP A O 1
ATOM 823 N N . MET A 1 104 ? 3.053 -2.283 7.704 1.00 97.00 104 MET A N 1
ATOM 824 C CA . MET A 1 104 ? 2.272 -2.094 8.928 1.00 97.00 104 MET A CA 1
ATOM 825 C C . MET A 1 104 ? 2.086 -3.438 9.639 1.00 97.00 104 MET A C 1
ATOM 827 O O . MET A 1 104 ? 2.213 -4.481 8.987 1.00 97.00 104 MET A O 1
ATOM 831 N N . PRO A 1 105 ? 1.805 -3.463 10.952 1.00 97.69 105 PRO A N 1
ATOM 832 C CA . PRO A 1 105 ? 1.524 -4.711 11.638 1.00 97.69 105 PRO A CA 1
ATOM 833 C C . PRO A 1 105 ? 0.165 -5.245 11.178 1.00 97.69 105 PRO A C 1
ATOM 835 O O . PRO A 1 105 ? -0.726 -4.479 10.809 1.00 97.69 105 PRO A O 1
ATOM 838 N N . ARG A 1 106 ? -0.018 -6.565 11.235 1.00 97.88 106 ARG A N 1
ATOM 839 C CA . ARG A 1 106 ? -1.300 -7.219 10.935 1.00 97.88 106 ARG A CA 1
ATOM 840 C C . ARG A 1 106 ? -2.411 -6.731 11.872 1.00 97.88 106 ARG A C 1
ATOM 842 O O . ARG A 1 106 ? -3.553 -6.581 11.441 1.00 97.88 106 ARG A O 1
ATOM 849 N N . TYR A 1 107 ? -2.037 -6.446 13.116 1.00 98.00 107 TYR A N 1
ATOM 850 C CA . TYR A 1 107 ? -2.904 -5.956 14.174 1.00 98.00 107 TYR A CA 1
ATOM 851 C C . TYR A 1 107 ? -2.346 -4.644 14.724 1.00 98.00 107 TYR A C 1
ATOM 853 O O . TYR A 1 107 ? -1.259 -4.606 15.302 1.00 98.00 107 TYR A O 1
ATOM 861 N N . LEU A 1 108 ? -3.086 -3.560 14.524 1.00 96.62 108 LEU A N 1
ATOM 862 C CA . LEU A 1 108 ? -2.735 -2.234 15.017 1.00 96.62 108 LEU A CA 1
ATOM 863 C C . LEU A 1 108 ? -3.295 -2.047 16.435 1.00 96.62 108 LEU A C 1
ATOM 865 O O . LEU A 1 108 ? -4.430 -2.458 16.674 1.00 96.62 108 LEU A O 1
ATOM 869 N N . PRO A 1 109 ? -2.577 -1.413 17.378 1.00 94.62 109 PRO A N 1
ATOM 870 C CA . PRO A 1 109 ? -3.180 -1.029 18.652 1.00 94.62 109 PRO A CA 1
ATOM 871 C C . PRO A 1 109 ? -4.418 -0.157 18.412 1.00 94.62 109 PRO A C 1
ATOM 873 O O . PRO A 1 109 ? -4.360 0.790 17.628 1.00 94.62 109 PRO A O 1
ATOM 876 N N . ASP A 1 110 ? -5.535 -0.441 19.079 1.00 90.62 110 ASP A N 1
ATOM 877 C CA . ASP A 1 110 ? -6.769 0.352 18.941 1.00 90.62 110 ASP A CA 1
ATOM 878 C C . ASP A 1 110 ? -6.619 1.809 19.426 1.00 90.62 110 ASP A C 1
ATOM 880 O O . ASP A 1 110 ? -7.358 2.700 19.007 1.00 90.62 110 ASP A O 1
ATOM 884 N N . THR A 1 111 ? -5.615 2.040 20.271 1.00 92.94 111 THR A N 1
ATOM 885 C CA . THR A 1 111 ? -5.153 3.341 20.765 1.00 92.94 111 THR A CA 1
ATOM 886 C C . THR A 1 111 ? -4.312 4.131 19.758 1.00 92.94 111 THR A C 1
ATOM 888 O O . THR A 1 111 ? -4.042 5.313 19.999 1.00 92.94 111 THR A O 1
ATOM 891 N N . ALA A 1 112 ? -3.898 3.525 18.638 1.00 96.00 112 ALA A N 1
ATOM 892 C CA . ALA A 1 112 ? -3.115 4.213 17.619 1.00 96.00 112 ALA A CA 1
ATOM 893 C C . ALA A 1 112 ? -3.937 5.352 16.999 1.00 96.00 112 ALA A C 1
ATOM 895 O O . ALA A 1 112 ? -4.951 5.131 16.332 1.00 96.00 112 ALA A O 1
ATOM 896 N N . SER A 1 113 ? -3.469 6.581 17.202 1.00 96.88 113 SER A N 1
ATOM 897 C CA . SER A 1 113 ? -4.118 7.820 16.757 1.00 96.88 113 SER A CA 1
ATOM 898 C C . SER A 1 113 ? -3.106 8.742 16.078 1.00 96.88 113 SER A C 1
ATOM 900 O O . SER A 1 113 ? -1.902 8.521 16.174 1.00 96.88 113 SER A O 1
ATOM 902 N N . ALA A 1 114 ? -3.558 9.822 15.437 1.00 96.81 114 ALA A N 1
ATOM 903 C CA . ALA A 1 114 ? -2.648 10.786 14.811 1.00 96.81 114 ALA A CA 1
ATOM 904 C C . ALA A 1 114 ? -1.616 11.377 15.801 1.00 96.81 114 ALA A C 1
ATOM 906 O O . ALA A 1 114 ? -0.474 11.653 15.423 1.00 96.81 114 ALA A O 1
ATOM 907 N N . ALA A 1 115 ? -2.008 11.548 17.072 1.00 97.12 115 ALA A N 1
ATOM 908 C CA . ALA A 1 115 ? -1.149 12.062 18.139 1.00 97.12 115 ALA A CA 1
ATOM 909 C C . ALA A 1 115 ? -0.159 11.014 18.679 1.00 97.12 115 ALA A C 1
ATOM 911 O O . ALA A 1 115 ? 0.931 11.369 19.120 1.00 97.12 115 ALA A O 1
ATOM 912 N N . ALA A 1 116 ? -0.527 9.733 18.627 1.00 97.25 116 ALA A N 1
ATOM 913 C CA . ALA A 1 116 ? 0.294 8.612 19.074 1.00 97.25 116 ALA A CA 1
ATOM 914 C C . ALA A 1 116 ? 0.156 7.440 18.086 1.00 97.25 116 ALA A C 1
ATOM 916 O O . ALA A 1 116 ? -0.552 6.470 18.372 1.00 97.25 116 ALA A O 1
ATOM 917 N N . PRO A 1 117 ? 0.760 7.537 16.889 1.00 98.06 117 PRO A N 1
ATOM 918 C CA . PRO A 1 117 ? 0.616 6.503 15.877 1.00 98.06 117 PRO A CA 1
ATOM 919 C C . PRO A 1 117 ? 1.536 5.327 16.189 1.00 98.06 117 PRO A C 1
ATOM 921 O O . PRO A 1 117 ? 2.616 5.493 16.766 1.00 98.06 117 PRO A O 1
ATOM 924 N N . TRP A 1 118 ? 1.168 4.143 15.705 1.00 98.00 118 TRP A N 1
ATOM 925 C CA . TRP A 1 118 ? 2.161 3.086 15.546 1.00 98.00 118 TRP A CA 1
ATOM 926 C C . TRP A 1 118 ? 3.234 3.568 14.571 1.00 98.00 118 TRP A C 1
ATOM 928 O O . TRP A 1 118 ? 2.910 4.248 13.599 1.00 98.00 118 TRP A O 1
ATOM 938 N N . SER A 1 119 ? 4.498 3.241 14.827 1.00 98.19 119 SER A N 1
ATOM 939 C CA . SER A 1 119 ? 5.606 3.652 13.968 1.00 98.19 119 SER A CA 1
ATOM 940 C C . SER A 1 119 ? 6.622 2.529 13.795 1.00 98.19 119 SER A C 1
ATOM 942 O O . SER A 1 119 ? 6.842 1.739 14.714 1.00 98.19 119 SER A O 1
ATOM 944 N N . LEU A 1 120 ? 7.272 2.494 12.633 1.00 97.94 120 LEU A N 1
ATOM 945 C CA . LEU A 1 120 ? 8.364 1.573 12.322 1.00 97.94 120 LEU A CA 1
ATOM 946 C C . LEU A 1 120 ? 9.416 2.285 11.476 1.00 97.94 120 LEU A C 1
ATOM 948 O O . LEU A 1 120 ? 9.078 2.998 10.535 1.00 97.94 120 LEU A O 1
ATOM 952 N N . ASP A 1 121 ? 10.687 2.062 11.797 1.00 97.88 121 ASP A N 1
ATOM 953 C CA . ASP A 1 121 ? 11.812 2.491 10.973 1.00 97.88 121 ASP A CA 1
ATOM 954 C C . ASP A 1 121 ? 12.488 1.263 10.349 1.00 97.88 121 ASP A C 1
ATOM 956 O O . ASP A 1 121 ? 12.952 0.371 11.065 1.00 97.88 121 ASP A O 1
ATOM 960 N N . VAL A 1 122 ? 12.523 1.197 9.018 1.00 97.00 122 VAL A N 1
ATOM 961 C CA . VAL A 1 122 ? 13.064 0.060 8.259 1.00 97.00 122 VAL A CA 1
ATOM 962 C C . VAL A 1 122 ? 14.417 0.437 7.651 1.00 97.00 122 VAL A C 1
ATOM 964 O O . VAL A 1 122 ? 14.614 0.478 6.437 1.00 97.00 122 VAL A O 1
ATOM 967 N N . ALA A 1 123 ? 15.376 0.729 8.529 1.00 95.88 123 ALA A N 1
ATOM 968 C CA . ALA A 1 123 ? 16.662 1.333 8.172 1.00 95.88 123 ALA A CA 1
ATOM 969 C C . ALA A 1 123 ? 17.589 0.459 7.303 1.00 95.88 123 ALA A C 1
ATOM 971 O O . ALA A 1 123 ? 18.488 0.980 6.650 1.00 95.88 123 ALA A O 1
ATOM 972 N N . GLN A 1 124 ? 17.410 -0.865 7.312 1.00 94.81 124 GLN A N 1
ATOM 973 C CA . GLN A 1 124 ? 18.250 -1.815 6.562 1.00 94.81 124 GLN A CA 1
ATOM 974 C C . GLN A 1 124 ? 17.552 -2.375 5.316 1.00 94.81 124 GLN A C 1
ATOM 976 O O . GLN A 1 124 ? 17.988 -3.373 4.743 1.00 94.81 124 GLN A O 1
ATOM 981 N N . ASN A 1 125 ? 16.454 -1.749 4.892 1.00 96.31 125 ASN A N 1
ATOM 982 C CA . ASN A 1 125 ? 15.738 -2.167 3.701 1.00 96.31 125 ASN A CA 1
ATOM 983 C C . ASN A 1 125 ? 16.545 -1.880 2.423 1.00 96.31 125 ASN A C 1
ATOM 985 O O . ASN A 1 125 ? 17.222 -0.857 2.320 1.00 96.31 125 ASN A O 1
ATOM 989 N N . ARG A 1 126 ? 16.445 -2.761 1.424 1.00 96.38 126 ARG A N 1
ATOM 990 C CA . ARG A 1 126 ? 16.964 -2.536 0.070 1.00 96.38 126 ARG A CA 1
ATOM 991 C C . ARG A 1 126 ? 15.826 -2.508 -0.931 1.00 96.38 126 ARG A C 1
ATOM 993 O O . ARG A 1 126 ? 14.947 -3.364 -0.874 1.00 96.38 126 ARG A O 1
ATOM 1000 N N . ILE A 1 127 ? 15.896 -1.571 -1.869 1.00 95.88 127 ILE A N 1
ATOM 1001 C CA . ILE A 1 127 ? 15.075 -1.582 -3.079 1.00 95.88 127 ILE A CA 1
ATOM 1002 C C . ILE A 1 127 ? 15.806 -2.367 -4.168 1.00 95.88 127 ILE A C 1
ATOM 1004 O O . ILE A 1 127 ? 17.005 -2.165 -4.386 1.00 95.88 127 ILE A O 1
ATOM 1008 N N . THR A 1 128 ? 15.092 -3.264 -4.839 1.00 96.69 128 THR A N 1
ATOM 1009 C CA . THR A 1 128 ? 15.588 -3.982 -6.019 1.00 96.69 128 THR A CA 1
ATOM 1010 C C . THR A 1 128 ? 14.725 -3.600 -7.201 1.00 96.69 128 THR A C 1
ATOM 1012 O O . THR A 1 128 ? 13.522 -3.846 -7.177 1.00 96.69 128 THR A O 1
ATOM 1015 N N . TRP A 1 129 ? 15.334 -2.985 -8.208 1.00 95.56 129 TRP A N 1
ATOM 1016 C CA . TRP A 1 129 ? 14.665 -2.604 -9.444 1.00 95.56 129 TRP A CA 1
ATOM 1017 C C . TRP A 1 129 ? 14.857 -3.668 -10.507 1.00 95.56 129 TRP A C 1
ATOM 1019 O O . TRP A 1 129 ? 15.944 -4.224 -10.650 1.00 95.56 129 TRP A O 1
ATOM 1029 N N . PHE A 1 130 ? 13.804 -3.884 -11.278 1.00 94.75 130 PHE A N 1
ATOM 1030 C CA . PHE A 1 130 ? 13.761 -4.802 -12.399 1.00 94.75 130 PHE A CA 1
ATOM 1031 C C . PHE A 1 130 ? 13.349 -4.039 -13.651 1.00 94.75 130 PHE A C 1
ATOM 1033 O O . PHE A 1 130 ? 12.388 -3.265 -13.614 1.00 94.75 130 PHE A O 1
ATOM 1040 N N . ASP A 1 131 ? 14.059 -4.281 -14.746 1.00 92.50 131 ASP A N 1
ATOM 1041 C CA . ASP A 1 131 ? 13.666 -3.804 -16.067 1.00 92.50 131 ASP A CA 1
ATOM 1042 C C . ASP A 1 131 ? 12.440 -4.588 -16.603 1.00 92.50 131 ASP A C 1
ATOM 1044 O O . ASP A 1 131 ? 11.983 -5.554 -15.974 1.00 92.50 131 ASP A O 1
ATOM 1048 N N . PRO A 1 132 ? 11.892 -4.234 -17.782 1.00 89.94 132 PRO A N 1
ATOM 1049 C CA . PRO A 1 132 ? 10.729 -4.926 -18.342 1.00 89.94 132 PRO A CA 1
ATOM 1050 C C . PRO A 1 132 ? 10.972 -6.398 -18.719 1.00 89.94 132 PRO A C 1
ATOM 1052 O O . PRO A 1 132 ? 10.010 -7.109 -19.014 1.00 89.94 132 PRO A O 1
ATOM 1055 N N . SER A 1 133 ? 12.231 -6.849 -18.742 1.00 91.69 133 SER A N 1
ATOM 1056 C CA . SER A 1 133 ? 12.635 -8.246 -18.964 1.00 91.69 133 SER A CA 1
ATOM 1057 C C . SER A 1 133 ? 12.901 -8.988 -17.646 1.00 91.69 133 SER A C 1
ATOM 1059 O O . SER A 1 133 ? 13.418 -10.105 -17.665 1.00 91.69 133 SER A O 1
ATOM 1061 N N . CYS A 1 134 ? 12.553 -8.380 -16.507 1.00 92.38 134 CYS A N 1
ATOM 1062 C CA . CYS A 1 134 ? 12.836 -8.859 -15.157 1.00 92.38 134 CYS A CA 1
ATOM 1063 C C . CYS A 1 134 ? 14.328 -9.054 -14.847 1.00 92.38 134 CYS A C 1
ATOM 1065 O O . CYS A 1 134 ? 14.688 -9.860 -13.986 1.00 92.38 134 CYS A O 1
ATOM 1067 N N . VAL A 1 135 ? 15.205 -8.296 -15.507 1.00 95.19 135 VAL A N 1
ATOM 1068 C CA . VAL A 1 135 ? 16.627 -8.244 -15.162 1.00 95.19 135 VAL A CA 1
ATOM 1069 C C . VAL A 1 135 ? 16.836 -7.168 -14.100 1.00 95.19 135 VAL A C 1
ATOM 1071 O O . VAL A 1 135 ? 16.301 -6.066 -14.204 1.00 95.19 135 VAL A O 1
ATOM 1074 N N . ILE A 1 136 ? 17.608 -7.492 -13.060 1.00 96.12 136 ILE A N 1
ATOM 1075 C CA . ILE A 1 136 ? 17.934 -6.544 -11.989 1.00 96.12 136 ILE A CA 1
ATOM 1076 C C . ILE A 1 136 ? 18.755 -5.386 -12.563 1.00 96.12 136 ILE A C 1
ATOM 1078 O O . ILE A 1 136 ? 19.796 -5.616 -13.177 1.00 96.12 136 ILE A O 1
ATOM 1082 N N . ASP A 1 137 ? 18.332 -4.153 -12.287 1.00 95.12 137 ASP A N 1
ATOM 1083 C CA . ASP A 1 137 ? 19.130 -2.951 -12.525 1.00 95.12 137 ASP A CA 1
ATOM 1084 C C . ASP A 1 137 ? 20.028 -2.691 -11.298 1.00 95.12 137 ASP A C 1
ATOM 1086 O O . ASP A 1 137 ? 19.535 -2.244 -10.252 1.00 95.12 137 ASP A O 1
ATOM 1090 N N . PRO A 1 138 ? 21.348 -2.952 -11.376 1.00 94.69 138 PRO A N 1
ATOM 1091 C CA . PRO A 1 138 ? 22.245 -2.784 -10.237 1.00 94.69 138 PRO A CA 1
ATOM 1092 C C . PRO A 1 138 ? 22.529 -1.313 -9.910 1.00 94.69 138 PRO A C 1
ATOM 1094 O O . PRO A 1 138 ? 22.933 -1.021 -8.788 1.00 94.69 138 PRO A O 1
ATOM 1097 N N . VAL A 1 139 ? 22.330 -0.389 -10.857 1.00 92.62 139 VAL A N 1
ATOM 1098 C CA . VAL A 1 139 ? 22.563 1.050 -10.650 1.00 92.62 139 VAL A CA 1
ATOM 1099 C C . VAL A 1 139 ? 21.443 1.637 -9.801 1.00 92.62 139 VAL A C 1
ATOM 1101 O O . VAL A 1 139 ? 21.691 2.456 -8.917 1.00 92.62 139 VAL A O 1
ATOM 1104 N N . ARG A 1 140 ? 20.206 1.194 -10.038 1.00 92.06 140 ARG A N 1
ATOM 1105 C CA . ARG A 1 140 ? 19.037 1.647 -9.275 1.00 92.06 140 ARG A CA 1
ATOM 1106 C C . ARG A 1 140 ? 18.788 0.840 -8.011 1.00 92.06 140 ARG A C 1
ATOM 1108 O O . ARG A 1 140 ? 18.074 1.324 -7.139 1.00 92.06 140 ARG A O 1
ATOM 1115 N N . SER A 1 141 ? 19.360 -0.351 -7.866 1.00 95.44 141 SER A N 1
ATOM 1116 C CA . SER A 1 141 ? 19.150 -1.210 -6.692 1.00 95.44 141 SER A CA 1
ATOM 1117 C C . SER A 1 141 ? 20.138 -0.905 -5.561 1.00 95.44 141 SER A C 1
ATOM 1119 O O . SER A 1 141 ? 21.336 -1.156 -5.672 1.00 95.44 141 SER A O 1
ATOM 1121 N N . HIS A 1 142 ? 19.648 -0.404 -4.428 1.00 95.81 142 HIS A N 1
ATOM 1122 C CA . HIS A 1 142 ? 20.487 0.072 -3.320 1.00 95.81 142 HIS A CA 1
ATOM 1123 C C . HIS A 1 142 ? 19.758 -0.006 -1.968 1.00 95.81 142 HIS A C 1
ATOM 1125 O O . HIS A 1 142 ? 18.630 -0.489 -1.874 1.00 95.81 142 HIS A O 1
ATOM 1131 N N . ILE A 1 143 ? 20.436 0.413 -0.894 1.00 96.44 143 ILE A N 1
ATOM 1132 C CA . ILE A 1 143 ? 19.822 0.573 0.432 1.00 96.44 143 ILE A CA 1
ATOM 1133 C C . ILE A 1 143 ? 18.803 1.704 0.361 1.00 96.44 143 ILE A C 1
ATOM 1135 O O . ILE A 1 143 ? 19.154 2.820 0.004 1.00 96.44 143 ILE A O 1
ATOM 1139 N N . PHE A 1 144 ? 17.562 1.404 0.720 1.00 96.31 144 PHE A N 1
ATOM 1140 C CA . PHE A 1 144 ? 16.429 2.304 0.581 1.00 96.31 144 PHE A CA 1
ATOM 1141 C C . PHE A 1 144 ? 15.582 2.271 1.856 1.00 96.31 144 PHE A C 1
ATOM 1143 O O . PHE A 1 144 ? 14.613 1.507 1.953 1.00 96.31 144 PHE A O 1
ATOM 1150 N N . PRO A 1 145 ? 15.979 3.044 2.873 1.00 96.81 145 PRO A N 1
ATOM 1151 C CA . PRO A 1 145 ? 15.321 3.039 4.158 1.00 96.81 145 PRO A CA 1
ATOM 1152 C C . PRO A 1 145 ? 14.105 3.971 4.169 1.00 96.81 145 PRO A C 1
ATOM 1154 O O . PRO A 1 145 ? 14.024 4.955 3.425 1.00 96.81 145 PRO A O 1
ATOM 1157 N N . TYR A 1 146 ? 13.147 3.662 5.036 1.00 97.25 146 TYR A N 1
ATOM 1158 C CA . TYR A 1 146 ? 11.927 4.446 5.184 1.00 97.25 146 TYR A CA 1
ATOM 1159 C C . TYR A 1 146 ? 11.347 4.347 6.592 1.00 97.25 146 TYR A C 1
ATOM 1161 O O . TYR A 1 146 ? 11.580 3.374 7.315 1.00 97.25 146 TYR A O 1
ATOM 1169 N N . ARG A 1 147 ? 10.557 5.358 6.963 1.00 97.62 147 ARG A N 1
ATOM 1170 C CA . ARG A 1 147 ? 9.744 5.370 8.183 1.00 97.62 147 ARG A CA 1
ATOM 1171 C C . ARG A 1 147 ? 8.280 5.217 7.832 1.00 97.62 147 ARG A C 1
ATOM 1173 O O . ARG A 1 147 ? 7.808 5.766 6.838 1.00 97.62 147 ARG A O 1
ATOM 1180 N N . LEU A 1 148 ? 7.572 4.497 8.683 1.00 98.31 148 LEU A N 1
ATOM 1181 C CA . LEU A 1 148 ? 6.146 4.261 8.568 1.00 98.31 148 LEU A CA 1
ATOM 1182 C C . LEU A 1 148 ? 5.457 4.758 9.822 1.00 98.31 148 LEU A C 1
ATOM 1184 O O . LEU A 1 148 ? 5.987 4.608 10.926 1.00 98.31 148 LEU A O 1
ATOM 1188 N N . ARG A 1 149 ? 4.262 5.316 9.646 1.00 98.56 149 ARG A N 1
ATOM 1189 C CA . ARG A 1 149 ? 3.331 5.611 10.737 1.00 98.56 149 ARG A CA 1
ATOM 1190 C C . ARG A 1 149 ? 1.953 5.100 10.349 1.00 98.56 149 ARG A C 1
ATOM 1192 O O . ARG A 1 149 ? 1.549 5.290 9.207 1.00 98.56 149 ARG A O 1
ATOM 1199 N N . ALA A 1 150 ? 1.228 4.490 11.279 1.00 98.56 150 ALA A N 1
ATOM 1200 C CA . ALA A 1 150 ? -0.139 4.042 11.034 1.00 98.56 150 ALA A CA 1
ATOM 1201 C C . ALA A 1 150 ? -1.063 4.310 12.226 1.00 98.56 150 ALA A C 1
ATOM 1203 O O . ALA A 1 150 ? -0.656 4.178 13.384 1.00 98.56 150 ALA A O 1
ATOM 1204 N N . TRP A 1 151 ? -2.303 4.703 11.939 1.00 98.44 151 TRP A N 1
ATOM 1205 C CA . TRP A 1 151 ? -3.348 4.963 12.936 1.00 98.44 151 TRP A CA 1
ATOM 1206 C C . TRP A 1 151 ? -4.744 4.878 12.314 1.00 98.44 151 TRP A C 1
ATOM 1208 O O . TRP A 1 151 ? -4.878 4.849 11.090 1.00 98.44 151 TRP A O 1
ATOM 1218 N N . ILE A 1 152 ? -5.781 4.856 13.155 1.00 98.06 152 ILE A N 1
ATOM 1219 C CA . ILE A 1 152 ? -7.175 4.937 12.704 1.00 98.06 152 ILE A CA 1
ATOM 1220 C C . ILE A 1 152 ? -7.716 6.348 12.945 1.00 98.06 152 ILE A C 1
ATOM 1222 O O . ILE A 1 152 ? -7.651 6.870 14.059 1.00 98.06 152 ILE A O 1
ATOM 1226 N N . GLU A 1 153 ? -8.292 6.950 11.913 1.00 97.88 153 GLU A N 1
ATOM 1227 C CA . GLU A 1 153 ? -9.135 8.141 12.015 1.00 97.88 153 GLU A CA 1
ATOM 1228 C C . GLU A 1 153 ? -10.603 7.731 11.932 1.00 97.88 153 GLU A C 1
ATOM 1230 O O . GLU A 1 153 ? -10.979 6.893 11.114 1.00 97.88 153 GLU A O 1
ATOM 1235 N N . ARG A 1 154 ? -11.445 8.294 12.800 1.00 96.50 154 ARG A N 1
ATOM 1236 C CA . ARG A 1 154 ? -12.869 7.948 12.861 1.00 96.50 154 ARG A CA 1
ATOM 1237 C C . ARG A 1 154 ? -13.695 8.929 12.044 1.00 96.50 154 ARG A C 1
ATOM 1239 O O . ARG A 1 154 ? -13.431 10.128 12.084 1.00 96.50 154 ARG A O 1
ATOM 1246 N N . GLY A 1 155 ? -14.720 8.422 11.362 1.00 96.44 155 GLY A N 1
ATOM 1247 C CA . GLY A 1 155 ? -15.696 9.262 10.660 1.00 96.44 155 GLY A CA 1
ATOM 1248 C C . GLY A 1 155 ? -15.104 10.159 9.565 1.00 96.44 155 GLY A C 1
ATOM 1249 O O . GLY A 1 155 ? -15.572 11.280 9.370 1.00 96.44 155 GLY A O 1
ATOM 1250 N N . VAL A 1 156 ? -14.082 9.685 8.854 1.00 97.94 156 VAL A N 1
ATOM 1251 C CA . VAL A 1 156 ? -13.495 10.394 7.713 1.00 97.94 156 VAL A CA 1
ATOM 1252 C C . VAL A 1 156 ? -14.450 10.308 6.527 1.00 97.94 156 VAL A C 1
ATOM 1254 O O . VAL A 1 156 ? -14.903 9.224 6.163 1.00 97.94 156 VAL A O 1
ATOM 1257 N N . ASP A 1 157 ? -14.744 11.442 5.893 1.00 97.44 157 ASP A N 1
ATOM 1258 C CA . ASP A 1 157 ? -15.468 11.455 4.623 1.00 97.44 157 ASP A CA 1
ATOM 1259 C C . ASP A 1 157 ? -14.536 11.032 3.475 1.00 97.44 157 ASP A C 1
ATOM 1261 O O . ASP A 1 157 ? -13.656 11.782 3.047 1.00 97.44 157 ASP A O 1
ATOM 1265 N N . GLY A 1 158 ? -14.713 9.802 2.985 1.00 95.25 158 GLY A N 1
ATOM 1266 C CA . GLY A 1 158 ? -13.999 9.291 1.814 1.00 95.25 158 GLY A CA 1
ATOM 1267 C C . GLY A 1 158 ? -14.559 9.800 0.481 1.00 95.25 158 GLY A C 1
ATOM 1268 O O . GLY A 1 158 ? -13.936 9.598 -0.568 1.00 95.25 158 GLY A O 1
ATOM 1269 N N . GLY A 1 159 ? -15.720 10.462 0.503 1.00 95.25 159 GLY A N 1
ATOM 1270 C CA . GLY A 1 159 ? -16.447 10.926 -0.671 1.00 95.25 159 GLY A CA 1
ATOM 1271 C C . GLY A 1 159 ? -16.992 9.793 -1.549 1.00 95.25 159 GLY A C 1
ATOM 1272 O O . GLY A 1 159 ? -16.762 8.603 -1.317 1.00 95.25 159 GLY A O 1
ATOM 1273 N N . GLY A 1 160 ? -17.726 10.177 -2.596 1.00 94.69 160 GLY A N 1
ATOM 1274 C CA . GLY A 1 160 ? -18.252 9.245 -3.594 1.00 94.69 160 GLY A CA 1
ATOM 1275 C C . GLY A 1 160 ? -19.076 8.111 -2.978 1.00 94.69 160 GLY A C 1
ATOM 1276 O O . GLY A 1 160 ? -19.976 8.347 -2.176 1.00 94.69 160 GLY A O 1
ATOM 1277 N N . ASN A 1 161 ? -18.759 6.875 -3.361 1.00 96.56 161 ASN A N 1
ATOM 1278 C CA . ASN A 1 161 ? -19.415 5.670 -2.844 1.00 96.56 16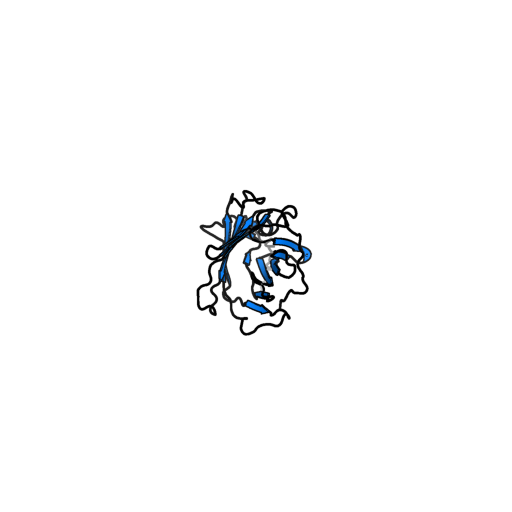1 ASN A CA 1
ATOM 1279 C C . ASN A 1 161 ? -18.727 5.100 -1.592 1.00 96.56 161 ASN A C 1
ATOM 1281 O O . ASN A 1 161 ? -19.216 4.126 -1.020 1.00 96.56 161 ASN A O 1
ATOM 1285 N N . ILE A 1 162 ? -17.603 5.682 -1.161 1.00 96.69 162 ILE A N 1
ATOM 1286 C CA . ILE A 1 162 ? -16.949 5.302 0.095 1.00 96.69 162 ILE A CA 1
ATOM 1287 C C . ILE A 1 162 ? -17.769 5.842 1.267 1.00 96.69 162 ILE A C 1
ATOM 1289 O O . ILE A 1 162 ? -18.063 5.092 2.197 1.00 96.69 162 ILE A O 1
ATOM 1293 N N . GLY A 1 163 ? -18.209 7.101 1.175 1.00 96.38 163 GLY A N 1
ATOM 1294 C CA . GLY A 1 163 ? -18.950 7.783 2.235 1.00 96.38 163 GLY A CA 1
ATOM 1295 C C . GLY A 1 163 ? -18.111 7.994 3.498 1.00 96.38 163 GLY A C 1
ATOM 1296 O O . GLY A 1 163 ? -16.885 7.869 3.480 1.00 96.38 163 GLY A O 1
ATOM 1297 N N . THR A 1 164 ? -18.779 8.310 4.605 1.00 98.25 164 THR A N 1
ATOM 1298 C CA . THR A 1 164 ? -18.137 8.472 5.913 1.00 98.25 164 THR A CA 1
ATOM 1299 C C . THR A 1 164 ? -17.788 7.117 6.520 1.00 98.25 164 THR A C 1
ATOM 1301 O O . THR A 1 164 ? -18.680 6.292 6.728 1.00 98.25 164 THR A O 1
ATOM 1304 N N . ARG A 1 165 ? -16.507 6.885 6.826 1.00 97.38 165 ARG A N 1
ATOM 1305 C CA . ARG A 1 165 ? -16.017 5.630 7.419 1.00 97.38 165 ARG A CA 1
ATOM 1306 C C . ARG A 1 165 ? -14.880 5.869 8.400 1.00 97.38 165 ARG A C 1
ATOM 1308 O O . ARG A 1 165 ? -14.218 6.900 8.375 1.00 97.38 165 ARG A O 1
ATOM 1315 N N . ASP A 1 166 ? -14.631 4.873 9.239 1.00 98.19 166 ASP A N 1
ATOM 1316 C CA . ASP A 1 166 ? -13.339 4.775 9.903 1.00 98.19 166 ASP A CA 1
ATOM 1317 C C . ASP A 1 166 ? -12.271 4.446 8.863 1.00 98.19 166 ASP A C 1
ATOM 1319 O O . ASP A 1 166 ? -12.483 3.605 7.983 1.00 98.19 166 ASP A O 1
ATOM 1323 N N . THR A 1 167 ? -11.128 5.106 8.977 1.00 98.56 167 THR A N 1
ATOM 1324 C CA . THR A 1 167 ? -10.067 5.068 7.982 1.00 98.56 167 THR A CA 1
ATOM 1325 C C . THR A 1 167 ? -8.745 4.733 8.644 1.00 98.56 167 THR A C 1
ATOM 1327 O O . THR A 1 167 ? -8.284 5.436 9.539 1.00 98.56 167 THR A O 1
ATOM 1330 N N . LEU A 1 168 ? -8.104 3.677 8.157 1.00 98.69 168 LEU A N 1
ATOM 1331 C CA . LEU A 1 168 ? -6.699 3.417 8.414 1.00 98.69 168 LEU A CA 1
ATOM 1332 C C . LEU A 1 168 ? -5.871 4.385 7.572 1.00 98.69 168 LEU A C 1
ATOM 1334 O O . LEU A 1 168 ? -6.008 4.435 6.347 1.00 98.69 168 LEU A O 1
ATOM 1338 N N . ILE A 1 169 ? -5.006 5.136 8.241 1.00 98.69 169 ILE A N 1
ATOM 1339 C CA . ILE A 1 169 ? -3.997 5.971 7.606 1.00 98.69 169 ILE A CA 1
ATOM 1340 C C . ILE A 1 169 ? -2.662 5.245 7.687 1.00 98.69 169 ILE A C 1
ATOM 1342 O O . ILE A 1 169 ? -2.258 4.818 8.767 1.00 98.69 169 ILE A O 1
ATOM 1346 N N . LEU A 1 170 ? -1.976 5.140 6.550 1.00 98.69 170 LEU A N 1
ATOM 1347 C CA . LEU A 1 170 ? -0.563 4.784 6.473 1.00 98.69 170 LEU A CA 1
ATOM 1348 C C . LEU A 1 170 ? 0.201 5.993 5.938 1.00 98.69 170 LEU A C 1
ATOM 1350 O O . LEU A 1 170 ? -0.079 6.475 4.842 1.00 98.69 170 LEU A O 1
ATOM 1354 N N . GLU A 1 171 ? 1.177 6.470 6.696 1.00 98.38 171 GLU A N 1
ATOM 1355 C CA . GLU A 1 171 ? 2.177 7.409 6.206 1.00 98.38 171 GLU A CA 1
ATOM 1356 C C . GLU A 1 171 ? 3.481 6.680 5.915 1.00 98.38 171 GLU A C 1
ATOM 1358 O O . GLU A 1 171 ? 3.975 5.922 6.751 1.00 98.38 171 GLU A O 1
ATOM 1363 N N . TYR A 1 172 ? 4.046 6.965 4.749 1.00 97.62 172 TYR A N 1
ATOM 1364 C CA . TYR A 1 172 ? 5.301 6.420 4.257 1.00 97.62 172 TYR A CA 1
ATOM 1365 C C . TYR A 1 172 ? 6.277 7.562 3.977 1.00 97.62 172 TYR A C 1
ATOM 1367 O O . TYR A 1 172 ? 5.977 8.483 3.219 1.00 97.62 172 TYR A O 1
ATOM 1375 N N . GLU A 1 173 ? 7.445 7.527 4.608 1.00 96.69 173 GLU A N 1
ATOM 1376 C CA . GLU A 1 173 ? 8.466 8.566 4.484 1.00 96.69 173 GLU A CA 1
ATOM 1377 C C . GLU A 1 173 ? 9.824 7.929 4.164 1.00 96.69 173 GLU A C 1
ATOM 1379 O O . GLU A 1 173 ? 10.547 7.513 5.078 1.00 96.69 173 GLU A O 1
ATOM 1384 N N . PRO A 1 174 ? 10.187 7.818 2.875 1.00 95.06 174 PRO A N 1
ATOM 1385 C CA . PRO A 1 174 ? 11.503 7.338 2.501 1.00 95.06 174 PRO A CA 1
ATOM 1386 C C . PRO A 1 174 ? 12.577 8.384 2.798 1.00 95.06 174 PRO A C 1
ATOM 1388 O O . PRO A 1 174 ? 12.393 9.577 2.564 1.00 95.06 174 PRO A O 1
ATOM 1391 N N . TYR A 1 175 ? 13.730 7.929 3.279 1.00 94.38 175 TYR A N 1
ATOM 1392 C CA . TYR A 1 175 ? 14.905 8.772 3.520 1.00 94.38 175 TYR A CA 1
ATOM 1393 C C . TYR A 1 175 ? 16.124 8.176 2.810 1.00 94.38 175 TYR A C 1
ATOM 1395 O O . TYR A 1 175 ? 17.166 7.884 3.389 1.00 94.38 175 TYR A O 1
ATOM 1403 N N . ASP A 1 176 ? 15.935 7.972 1.510 1.00 90.81 176 ASP A N 1
ATOM 1404 C CA . ASP A 1 176 ? 16.896 7.379 0.590 1.00 90.81 176 ASP A CA 1
ATOM 1405 C C . ASP A 1 176 ? 18.252 8.122 0.589 1.00 90.81 176 ASP A C 1
ATOM 1407 O O . ASP A 1 176 ? 18.305 9.275 0.147 1.00 90.81 176 ASP A O 1
ATOM 1411 N N . PRO A 1 177 ? 19.356 7.479 1.027 1.00 88.94 177 PRO A N 1
ATOM 1412 C CA . PRO A 1 177 ? 20.682 8.092 1.042 1.00 88.94 177 PRO A CA 1
ATOM 1413 C C . PRO A 1 177 ? 21.259 8.334 -0.361 1.00 88.94 177 PRO A C 1
ATOM 1415 O O . PRO A 1 177 ? 22.205 9.109 -0.492 1.00 88.94 177 PRO A O 1
ATOM 1418 N N . ALA A 1 178 ? 20.722 7.689 -1.402 1.00 87.81 178 ALA A N 1
ATOM 1419 C CA . ALA A 1 178 ? 21.120 7.918 -2.790 1.00 87.81 178 ALA A CA 1
ATOM 1420 C C . ALA A 1 178 ? 20.364 9.093 -3.442 1.00 87.81 178 ALA A C 1
ATOM 1422 O O . ALA A 1 178 ? 20.717 9.520 -4.544 1.00 87.81 178 ALA A O 1
ATOM 1423 N N . SER A 1 179 ? 19.338 9.639 -2.780 1.00 85.56 179 SER A N 1
ATOM 1424 C CA . SER A 1 179 ? 18.546 10.754 -3.299 1.00 85.56 179 SER A CA 1
ATOM 1425 C C . SER A 1 179 ? 19.157 12.105 -2.897 1.00 85.56 179 SER A C 1
ATOM 1427 O O . SER A 1 179 ? 19.336 12.366 -1.708 1.00 85.56 179 SER A O 1
ATOM 1429 N N . PRO A 1 180 ? 19.410 13.027 -3.847 1.00 77.06 180 PRO A N 1
ATOM 1430 C CA . PRO A 1 180 ? 19.975 14.347 -3.544 1.00 77.06 180 PRO A CA 1
ATOM 1431 C C . PRO A 1 180 ? 18.989 15.287 -2.832 1.00 77.06 180 PRO A C 1
ATOM 1433 O O . PRO A 1 180 ? 19.397 16.303 -2.276 1.00 77.06 180 PRO A O 1
ATOM 1436 N N . ALA A 1 181 ? 17.693 14.967 -2.855 1.00 79.19 181 ALA A N 1
ATOM 1437 C CA . ALA A 1 181 ? 16.647 15.711 -2.167 1.00 79.19 181 ALA A CA 1
ATOM 1438 C C . ALA A 1 181 ? 15.861 14.786 -1.224 1.00 79.19 181 ALA A C 1
ATOM 1440 O O . ALA A 1 181 ? 15.639 13.618 -1.578 1.00 79.19 181 ALA A O 1
ATOM 1441 N N . PRO A 1 182 ? 15.387 15.300 -0.069 1.00 77.19 182 PRO A N 1
ATOM 1442 C CA . PRO A 1 182 ? 14.459 14.574 0.785 1.00 77.19 182 PRO A CA 1
ATOM 1443 C C . PRO A 1 182 ? 13.238 14.143 -0.021 1.00 77.19 182 PRO A C 1
ATOM 1445 O O . PRO A 1 182 ? 12.631 14.948 -0.737 1.00 77.19 182 PRO A O 1
ATOM 1448 N N . LYS A 1 183 ? 12.877 12.866 0.086 1.00 84.38 183 LYS A N 1
ATOM 1449 C CA . LYS A 1 183 ? 11.629 12.392 -0.499 1.00 84.38 183 LYS A CA 1
ATOM 1450 C C . LYS A 1 183 ? 10.465 12.944 0.319 1.00 84.38 183 LYS A C 1
ATOM 1452 O O . LYS A 1 183 ? 10.567 13.162 1.524 1.00 84.38 183 LYS A O 1
ATOM 1457 N N . GLN A 1 184 ? 9.362 13.205 -0.367 1.00 89.31 184 GLN A N 1
ATOM 1458 C CA . GLN A 1 184 ? 8.153 13.713 0.262 1.00 89.31 184 GLN A CA 1
ATOM 1459 C C . GLN A 1 184 ? 7.397 12.555 0.899 1.00 89.31 184 GLN A C 1
ATOM 1461 O O . GLN A 1 184 ? 7.332 11.469 0.325 1.00 89.31 184 GLN A O 1
ATOM 1466 N N . ARG A 1 185 ? 6.818 12.807 2.073 1.00 95.00 185 ARG A N 1
ATOM 1467 C CA . ARG A 1 185 ? 5.949 11.841 2.733 1.00 95.00 185 ARG A CA 1
ATOM 1468 C C . ARG A 1 185 ? 4.730 11.564 1.860 1.00 95.00 185 ARG A C 1
ATOM 1470 O O . ARG A 1 185 ? 4.120 12.488 1.314 1.00 95.00 185 ARG A O 1
ATOM 1477 N N . GLU A 1 186 ? 4.376 10.296 1.788 1.00 96.75 186 GLU A N 1
ATOM 1478 C CA . GLU A 1 186 ? 3.163 9.812 1.159 1.00 96.75 186 GLU A CA 1
ATOM 1479 C C . GLU A 1 186 ? 2.147 9.416 2.224 1.00 96.75 186 GLU A C 1
ATOM 1481 O O . GLU A 1 186 ? 2.514 8.926 3.297 1.00 96.75 186 GLU A O 1
ATOM 1486 N N . ARG A 1 187 ? 0.866 9.628 1.934 1.00 98.00 187 ARG A N 1
ATOM 1487 C CA . ARG A 1 187 ? -0.242 9.222 2.795 1.00 98.00 187 ARG A CA 1
ATOM 1488 C C . ARG A 1 187 ? -1.219 8.372 2.003 1.00 98.00 187 ARG A C 1
ATOM 1490 O O . ARG A 1 187 ? -1.700 8.788 0.957 1.00 98.00 187 ARG A O 1
ATOM 1497 N N . TYR A 1 188 ? -1.554 7.217 2.552 1.00 98.38 188 TYR A N 1
ATOM 1498 C CA . TYR A 1 188 ? -2.510 6.270 2.004 1.00 98.38 188 TYR A CA 1
ATOM 1499 C C . TYR A 1 188 ? -3.706 6.191 2.953 1.00 98.38 188 TYR A C 1
ATOM 1501 O O . TYR A 1 188 ? -3.527 6.084 4.170 1.00 98.38 188 TYR A O 1
ATOM 1509 N N . SER A 1 189 ? -4.922 6.245 2.413 1.00 98.56 189 SER A N 1
ATOM 1510 C CA . SER A 1 189 ? -6.157 6.128 3.196 1.00 98.56 189 SER A CA 1
ATOM 1511 C C . SER A 1 189 ? -6.957 4.903 2.774 1.00 98.56 189 SER A C 1
ATOM 1513 O O . SER A 1 189 ? -7.312 4.748 1.600 1.00 98.56 189 SER A O 1
ATOM 1515 N N . PHE A 1 190 ? -7.277 4.057 3.749 1.00 98.62 190 PHE A N 1
ATOM 1516 C CA . PHE A 1 190 ? -8.028 2.821 3.565 1.00 98.62 190 PHE A CA 1
ATOM 1517 C C . PHE A 1 190 ? -9.284 2.862 4.419 1.00 98.62 190 PHE A C 1
ATOM 1519 O O . PHE A 1 190 ? -9.192 2.986 5.636 1.00 98.62 190 PHE A O 1
ATOM 1526 N N . GLY A 1 191 ? -10.456 2.779 3.801 1.00 98.38 191 GLY A N 1
ATOM 1527 C CA . GLY A 1 191 ? -11.718 2.827 4.534 1.00 98.38 191 GLY A CA 1
ATOM 1528 C C . GLY A 1 191 ? -12.087 1.441 5.047 1.00 98.38 191 GLY A C 1
ATOM 1529 O O . GLY A 1 191 ? -11.893 0.451 4.338 1.00 98.3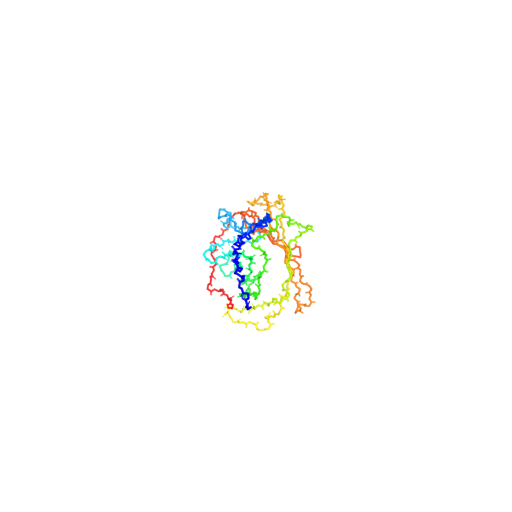8 191 GLY A O 1
ATOM 1530 N N . LEU A 1 192 ? -12.665 1.363 6.244 1.00 98.44 192 LEU A N 1
ATOM 1531 C CA . 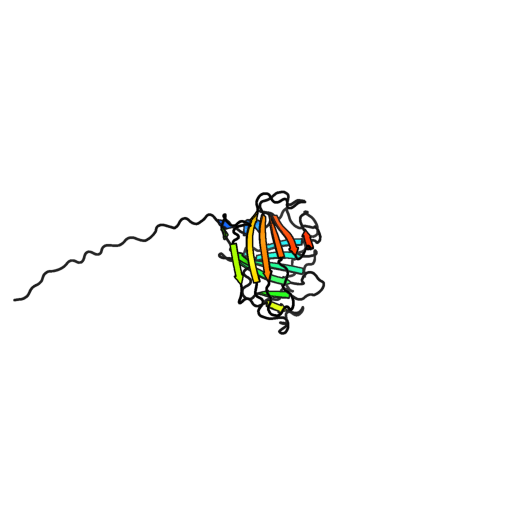LEU A 1 192 ? -13.179 0.114 6.806 1.00 98.44 192 LEU A CA 1
ATOM 1532 C C . LEU A 1 192 ? -14.159 -0.555 5.823 1.00 98.44 192 LEU A C 1
ATOM 1534 O O . LEU A 1 192 ? -15.146 0.053 5.391 1.00 98.44 192 LEU A O 1
ATOM 1538 N N . GLY A 1 193 ? -13.853 -1.788 5.418 1.00 98.06 193 GLY A N 1
ATOM 1539 C CA . GLY A 1 193 ? -14.599 -2.554 4.415 1.00 98.06 193 GLY A CA 1
ATOM 1540 C C . GLY A 1 193 ? -14.612 -1.939 3.009 1.00 98.06 193 GLY A C 1
ATOM 1541 O O . GLY A 1 193 ? -15.373 -2.390 2.159 1.00 98.06 193 GLY A O 1
ATOM 1542 N N . ALA A 1 194 ? -13.829 -0.890 2.746 1.00 98.06 194 ALA A N 1
ATOM 1543 C CA . ALA A 1 194 ? -13.739 -0.233 1.441 1.00 98.06 194 ALA A CA 1
ATOM 1544 C C . ALA A 1 194 ? -12.429 -0.540 0.714 1.00 98.06 194 ALA A C 1
ATOM 1546 O O . ALA A 1 194 ? -12.423 -0.591 -0.516 1.00 98.06 194 ALA A O 1
ATOM 1547 N N . GLY A 1 195 ? -11.325 -0.744 1.435 1.00 98.19 195 GLY A N 1
ATOM 1548 C CA . GLY A 1 195 ? -10.004 -0.787 0.817 1.00 98.19 195 GLY A CA 1
ATOM 1549 C C . GLY A 1 195 ? -9.404 0.605 0.621 1.00 98.19 195 GLY A C 1
ATOM 1550 O O . GLY A 1 195 ? -9.940 1.623 1.068 1.00 98.19 195 GLY A O 1
ATOM 1551 N N . TRP A 1 196 ? -8.285 0.650 -0.101 1.00 98.00 196 TRP A N 1
ATOM 1552 C CA . TRP A 1 196 ? -7.566 1.877 -0.458 1.00 98.00 196 TRP A CA 1
ATOM 1553 C C . TRP A 1 196 ? -8.457 2.809 -1.276 1.00 98.00 196 TRP A C 1
ATOM 1555 O O . TRP A 1 196 ? -9.072 2.342 -2.226 1.00 98.00 196 TRP A O 1
ATOM 1565 N N . TYR A 1 197 ? -8.570 4.097 -0.958 1.00 97.38 197 TYR A N 1
ATOM 1566 C CA . TYR A 1 197 ? -9.400 5.024 -1.752 1.00 97.38 197 TYR A CA 1
ATOM 1567 C C . TYR A 1 197 ? -8.765 6.378 -2.055 1.00 97.38 197 TYR A C 1
ATOM 1569 O O . TYR A 1 197 ? -9.330 7.150 -2.839 1.00 97.38 197 TYR A O 1
ATOM 1577 N N . ARG A 1 198 ? -7.633 6.672 -1.415 1.00 97.25 198 ARG A N 1
ATOM 1578 C CA . ARG A 1 198 ? -6.933 7.943 -1.538 1.00 97.25 198 ARG A CA 1
ATOM 1579 C C . ARG A 1 198 ? -5.441 7.754 -1.311 1.00 97.25 198 ARG A C 1
ATOM 1581 O O . ARG A 1 198 ? -5.033 7.031 -0.396 1.00 97.25 198 ARG A O 1
ATOM 1588 N N . TRP A 1 199 ? -4.653 8.432 -2.130 1.00 96.75 199 TRP A N 1
ATOM 1589 C CA . TRP A 1 199 ? -3.212 8.571 -1.983 1.00 96.75 199 TRP A CA 1
ATOM 1590 C C . TRP A 1 199 ? -2.823 10.041 -2.104 1.00 96.75 199 TRP A C 1
ATOM 1592 O O . TRP A 1 199 ? -3.422 10.790 -2.874 1.00 96.75 199 TRP A O 1
ATOM 1602 N N . GLU A 1 200 ? -1.841 10.471 -1.320 1.00 96.62 200 GLU A N 1
ATOM 1603 C CA . GLU A 1 200 ? -1.372 11.852 -1.318 1.00 96.62 200 GLU A CA 1
ATOM 1604 C C . GLU A 1 200 ? 0.145 11.920 -1.239 1.00 96.62 200 GLU A C 1
ATOM 1606 O O . GLU A 1 200 ? 0.756 11.227 -0.427 1.00 96.62 200 GLU A O 1
ATOM 1611 N N . ARG A 1 201 ? 0.744 12.830 -2.009 1.00 94.25 201 ARG A N 1
ATOM 1612 C CA . ARG A 1 201 ? 2.168 13.174 -1.922 1.00 94.25 201 ARG A CA 1
ATOM 1613 C C . ARG A 1 201 ? 2.383 14.610 -2.367 1.00 94.25 201 ARG A C 1
ATOM 1615 O O . ARG A 1 201 ? 1.998 14.976 -3.470 1.00 94.25 201 ARG A O 1
ATOM 1622 N N . ALA A 1 202 ? 3.057 15.419 -1.552 1.00 89.75 202 ALA A N 1
ATOM 1623 C CA . ALA A 1 202 ? 3.477 16.775 -1.934 1.00 89.75 202 ALA A CA 1
ATOM 1624 C C . ALA A 1 202 ? 2.340 17.671 -2.488 1.00 89.75 202 ALA A C 1
ATOM 1626 O O . ALA A 1 202 ? 2.534 18.413 -3.448 1.00 89.75 202 ALA A O 1
ATOM 1627 N N . GLY A 1 203 ? 1.137 17.577 -1.910 1.00 90.06 203 GLY A N 1
ATOM 1628 C CA . GLY A 1 203 ? -0.047 18.321 -2.363 1.00 90.06 203 GLY A CA 1
ATOM 1629 C C . GLY A 1 203 ? -0.772 17.713 -3.569 1.00 90.06 203 GLY A C 1
ATOM 1630 O O . GLY A 1 203 ? -1.865 18.165 -3.901 1.00 90.06 203 GLY A O 1
ATOM 1631 N N . ILE A 1 204 ? -0.216 16.673 -4.195 1.00 92.88 204 ILE A N 1
ATOM 1632 C CA . ILE A 1 204 ? -0.937 15.831 -5.152 1.00 92.88 204 ILE A CA 1
ATOM 1633 C C . ILE A 1 204 ? -1.877 14.932 -4.356 1.00 92.88 204 ILE A C 1
ATOM 1635 O O . ILE A 1 204 ? -1.452 14.305 -3.386 1.00 92.88 204 ILE A O 1
ATOM 1639 N N . VAL A 1 205 ? -3.136 14.873 -4.784 1.00 94.88 205 VAL A N 1
ATOM 1640 C CA . VAL A 1 205 ? -4.163 13.990 -4.230 1.00 94.88 205 VAL A CA 1
ATOM 1641 C C . VAL A 1 205 ? -4.708 13.141 -5.367 1.00 94.88 205 VAL A C 1
ATOM 1643 O O . VAL A 1 205 ? -5.231 13.675 -6.347 1.00 94.88 205 VAL A O 1
ATOM 1646 N N . ASP A 1 206 ? -4.592 11.830 -5.211 1.00 93.69 206 ASP A N 1
ATOM 1647 C CA . ASP A 1 206 ? -5.170 10.838 -6.101 1.00 93.69 206 ASP A CA 1
ATOM 1648 C C . ASP A 1 206 ? -6.330 10.139 -5.391 1.00 93.69 206 ASP A C 1
ATOM 1650 O O . ASP A 1 206 ? -6.185 9.615 -4.283 1.00 93.69 206 ASP A O 1
ATOM 1654 N N . LEU A 1 207 ? -7.508 10.189 -6.003 1.00 95.31 207 LEU A N 1
ATOM 1655 C CA . LEU A 1 207 ? -8.733 9.583 -5.506 1.00 95.31 207 LEU A CA 1
ATOM 1656 C C . LEU A 1 207 ? -9.186 8.483 -6.453 1.00 95.31 207 LEU A C 1
ATOM 1658 O O . LEU A 1 207 ? -9.127 8.614 -7.672 1.00 95.31 207 LEU A O 1
ATOM 1662 N N . PHE A 1 208 ? -9.778 7.443 -5.886 1.00 94.50 208 PHE A N 1
ATOM 1663 C CA . PHE A 1 208 ? -10.478 6.389 -6.623 1.00 94.50 208 PHE A CA 1
ATOM 1664 C C . PHE A 1 208 ? -11.649 5.920 -5.767 1.00 94.50 208 PHE A C 1
ATOM 1666 O O . PHE A 1 208 ? -11.703 4.794 -5.288 1.00 94.50 208 PHE A O 1
ATOM 1673 N N . ASN A 1 209 ? -12.576 6.839 -5.503 1.00 96.31 209 ASN A N 1
ATOM 1674 C CA . ASN A 1 209 ? -13.612 6.724 -4.475 1.00 96.31 209 ASN A CA 1
ATOM 1675 C C . ASN A 1 209 ? -15.038 6.540 -5.030 1.00 96.31 209 ASN A C 1
ATOM 1677 O O . ASN A 1 209 ? -16.009 6.567 -4.272 1.00 96.31 209 ASN A O 1
ATOM 1681 N N . ARG A 1 210 ? -15.195 6.356 -6.345 1.00 97.38 210 ARG A N 1
ATOM 1682 C CA . ARG A 1 210 ? -16.492 6.080 -6.984 1.00 97.38 210 ARG A CA 1
ATOM 1683 C C . ARG A 1 210 ? -16.485 4.693 -7.603 1.00 97.38 210 ARG A C 1
ATOM 1685 O O . ARG A 1 210 ? -15.522 4.349 -8.278 1.00 97.38 210 ARG A O 1
ATOM 1692 N N . VAL A 1 211 ? -17.545 3.919 -7.404 1.00 97.62 211 VAL A N 1
ATOM 1693 C CA . VAL A 1 211 ? -17.691 2.597 -8.031 1.00 97.62 211 VAL A CA 1
ATOM 1694 C C . VAL A 1 211 ? -17.866 2.762 -9.541 1.00 97.62 211 VAL A C 1
ATOM 1696 O O . VAL A 1 211 ? -18.597 3.643 -9.996 1.00 97.62 211 VAL A O 1
ATOM 1699 N N . GLY A 1 212 ? -17.186 1.920 -10.316 1.00 95.44 212 GLY A N 1
ATOM 1700 C CA . GLY A 1 212 ? -17.248 1.903 -11.774 1.00 95.44 212 GLY A CA 1
ATOM 1701 C C . GLY A 1 212 ? -15.888 1.671 -12.430 1.00 95.44 212 GLY A C 1
ATOM 1702 O O . GLY A 1 212 ? -14.879 1.447 -11.768 1.00 95.44 212 GLY A O 1
ATOM 1703 N N . GLY A 1 213 ? -15.864 1.752 -13.759 1.00 92.94 213 GLY A N 1
ATOM 1704 C CA . GLY A 1 213 ? -14.685 1.427 -14.563 1.00 92.94 213 GLY 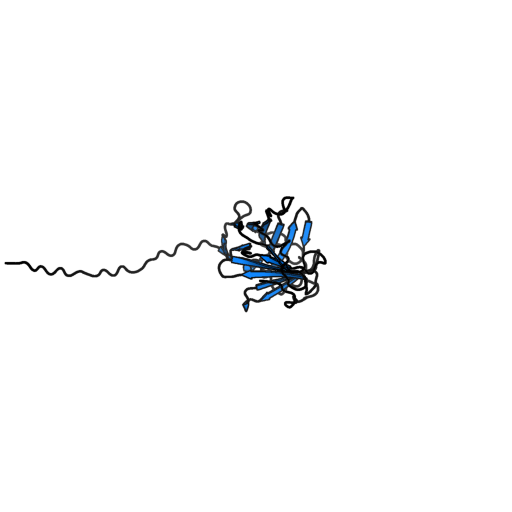A CA 1
ATOM 1705 C C . GLY A 1 213 ? -14.573 -0.069 -14.880 1.00 92.94 213 GLY A C 1
ATOM 1706 O O . GLY A 1 213 ? -15.456 -0.853 -14.527 1.00 92.94 213 GLY A O 1
ATOM 1707 N N . PRO A 1 214 ? -13.524 -0.478 -15.607 1.00 93.38 214 PRO A N 1
ATOM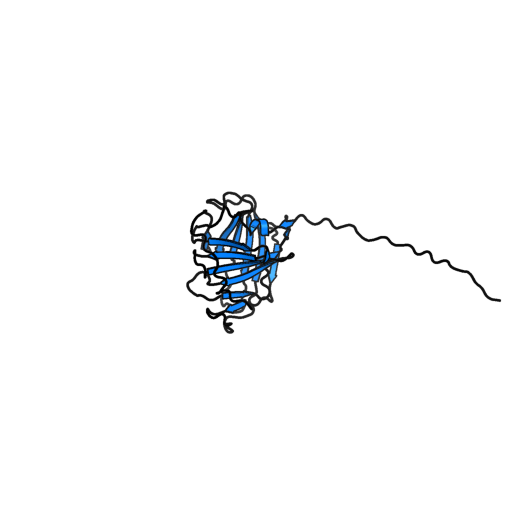 1708 C CA . PRO A 1 214 ? -13.325 -1.875 -15.961 1.00 93.38 214 PRO A CA 1
ATOM 1709 C C . PRO A 1 214 ? -12.760 -2.673 -14.780 1.00 93.38 214 PRO A C 1
ATOM 1711 O O . PRO A 1 214 ? -11.839 -2.234 -14.089 1.00 93.38 214 PRO A O 1
ATOM 1714 N N . ALA A 1 215 ? -13.270 -3.891 -14.595 1.00 95.69 215 ALA A N 1
ATOM 1715 C CA . ALA A 1 215 ? -12.717 -4.879 -13.672 1.00 95.69 215 ALA A CA 1
ATOM 1716 C C . ALA A 1 215 ? -11.470 -5.537 -14.290 1.00 95.69 215 ALA A C 1
ATOM 1718 O O . ALA A 1 215 ? -11.452 -6.730 -14.594 1.00 95.69 215 ALA A O 1
ATOM 1719 N N . THR A 1 216 ? -10.443 -4.731 -14.562 1.00 95.56 216 THR A N 1
ATOM 1720 C CA . THR A 1 216 ? -9.218 -5.204 -15.210 1.00 95.56 216 THR A CA 1
ATOM 1721 C C . THR A 1 216 ? -8.450 -6.123 -14.251 1.00 95.56 216 THR A C 1
ATOM 1723 O O . THR A 1 216 ? -8.138 -5.695 -13.135 1.00 95.56 216 THR A O 1
ATOM 1726 N N . PRO A 1 217 ? -8.140 -7.374 -14.641 1.00 94.88 217 PRO A N 1
ATOM 1727 C CA . PRO A 1 217 ? -7.295 -8.250 -13.840 1.00 94.88 217 PRO A CA 1
ATOM 1728 C C . PRO A 1 217 ? -5.823 -7.829 -13.933 1.00 94.88 217 PRO A C 1
ATOM 1730 O O . PRO A 1 217 ? -5.399 -7.226 -14.914 1.00 94.88 217 PRO A O 1
ATOM 1733 N N . MET A 1 218 ? -5.016 -8.227 -12.954 1.00 94.06 218 MET A N 1
ATOM 1734 C CA . MET A 1 218 ? -3.558 -8.141 -13.018 1.00 94.06 218 MET A CA 1
ATOM 1735 C C . MET A 1 218 ? -3.023 -9.172 -14.022 1.00 94.06 218 MET A C 1
ATOM 1737 O O . MET A 1 218 ? -3.404 -10.344 -13.979 1.00 94.06 218 MET A O 1
ATOM 1741 N N . ASN A 1 219 ? -2.060 -8.779 -14.855 1.00 93.56 219 ASN A N 1
ATOM 1742 C CA . ASN A 1 219 ? -1.220 -9.717 -15.585 1.00 93.56 219 ASN A CA 1
ATOM 1743 C C . ASN A 1 219 ? -0.040 -10.147 -14.707 1.00 93.56 219 ASN A C 1
ATOM 1745 O O . ASN A 1 219 ? 0.980 -9.471 -14.625 1.00 93.56 219 ASN A O 1
ATOM 1749 N N . ARG A 1 220 ? -0.150 -11.321 -14.088 1.00 91.50 220 ARG A N 1
ATOM 1750 C CA . ARG A 1 220 ? 0.914 -11.854 -13.229 1.00 91.50 220 ARG A CA 1
ATOM 1751 C C . ARG A 1 220 ? 2.184 -12.241 -13.999 1.00 91.50 220 ARG A C 1
ATOM 1753 O O . ARG A 1 220 ? 3.230 -12.378 -13.380 1.00 91.50 220 ARG A O 1
ATOM 1760 N N . SER A 1 221 ? 2.123 -12.407 -15.326 1.00 91.44 221 SER A N 1
ATOM 1761 C CA . SER A 1 221 ? 3.289 -12.804 -16.132 1.00 91.44 221 SER A CA 1
ATOM 1762 C C . SER A 1 221 ? 4.375 -11.729 -16.211 1.00 91.44 221 SER A C 1
ATOM 1764 O O . SER A 1 221 ? 5.474 -12.032 -16.657 1.00 91.44 221 SER A O 1
ATOM 1766 N N . VAL A 1 222 ? 4.058 -10.481 -15.849 1.00 89.56 222 VAL A N 1
ATOM 1767 C CA . VAL A 1 222 ? 5.014 -9.358 -15.824 1.00 89.56 222 VAL A CA 1
ATOM 1768 C C . VAL A 1 222 ? 5.471 -9.017 -14.404 1.00 89.56 222 VAL A C 1
ATOM 1770 O O . VAL A 1 222 ? 6.138 -8.013 -14.187 1.00 89.56 222 VAL A O 1
ATOM 1773 N N . TRP A 1 223 ? 5.108 -9.842 -13.420 1.00 90.31 223 TRP A N 1
ATOM 1774 C CA . TRP A 1 223 ? 5.585 -9.689 -12.054 1.00 90.31 223 TRP A CA 1
ATOM 1775 C C . TRP A 1 223 ? 7.073 -10.039 -11.984 1.00 90.31 223 TRP A C 1
ATOM 1777 O O . TRP A 1 223 ? 7.438 -11.211 -12.089 1.00 90.31 223 TRP A O 1
ATOM 1787 N N . CYS A 1 224 ? 7.915 -9.044 -11.713 1.00 87.12 224 CYS A N 1
ATOM 1788 C CA . CYS A 1 224 ? 9.321 -9.253 -11.391 1.00 87.12 224 CYS A CA 1
ATOM 1789 C C . CYS A 1 224 ? 9.521 -9.202 -9.870 1.00 87.12 224 CYS A C 1
ATOM 1791 O O . CYS A 1 224 ? 9.182 -8.213 -9.219 1.00 87.12 224 CYS A O 1
ATOM 1793 N N . ALA A 1 225 ? 10.047 -10.278 -9.296 1.00 78.75 225 ALA A N 1
ATOM 1794 C CA . ALA A 1 225 ? 10.446 -10.358 -7.895 1.00 78.75 225 ALA A CA 1
ATOM 1795 C C . ALA A 1 225 ? 11.662 -11.287 -7.762 1.00 78.75 225 ALA A C 1
ATOM 1797 O O . ALA A 1 225 ? 11.861 -12.123 -8.648 1.00 78.75 225 ALA A O 1
ATOM 1798 N N . PRO A 1 226 ? 12.474 -11.117 -6.701 1.00 66.50 226 PRO A N 1
ATOM 1799 C CA . PRO A 1 226 ? 13.576 -12.025 -6.402 1.00 66.50 226 PRO A CA 1
ATOM 1800 C C . PRO A 1 226 ? 13.101 -13.453 -6.099 1.00 66.50 226 PRO A C 1
ATOM 1802 O O . PRO A 1 226 ? 11.935 -13.625 -5.665 1.00 66.50 226 PRO A O 1
#

Secondary structure (DSSP, 8-state):
-------------------------EEETHHHHS--GGG-SEESSSEEEEEEETTTTEEEEEETT-TT-EEEEEE-SSEEEEEEEES-SSS---EEEESS-EEEESEEETT--SSS-EEEE-TT-EEEEE-TTS-EEEEEEEE--EEEEEEEEEEEE--TTT-EEEEEEEEEEE--TT-SSPPPPEEEEEETTTEEEEEEETTEEEE--EE-S--PPP-GGG----

Mean predicted aligned error: 7.69 Å